Protein AF-A0A1R1PSA2-F1 (afdb_monomer_lite)

Foldseek 3Di:
DPDPPPQWWKKFWKAQQPQRATFIDRALDCPPPVRVVVRQVLPVDPVLRPPLNPPDDDSSVPCLRIFGQKMKTLDPDPVVNVVLNVLLSHHCVVVVVQPPQNLVCVVVVCCVVVPDDDDDPDDPPPLPPDDDDDDDDDDDDDDDDDDDDDDPPPVVVVVPPPPPDPQPLVNDDPVVNSSVVSNCNLLSSLQSSQSSQVVCCVVCVVPPVDAQLSMEMEGCDPCSNVSHDPSTDHDPSYHYHHFDDDSRSDTPPPVCPSND

Structure (mmCIF, N/CA/C/O backbone):
data_AF-A0A1R1PSA2-F1
#
_entry.id   AF-A0A1R1PSA2-F1
#
loop_
_atom_site.group_PDB
_atom_site.id
_atom_site.type_symbol
_atom_site.label_atom_id
_atom_site.label_alt_id
_atom_site.label_comp_id
_atom_site.label_asym_id
_atom_site.label_entity_id
_atom_site.label_seq_id
_atom_site.pdbx_PDB_ins_code
_atom_site.Cartn_x
_atom_site.Cartn_y
_atom_site.Cartn_z
_atom_site.occupancy
_atom_site.B_iso_or_equiv
_atom_site.auth_seq_id
_atom_site.auth_comp_id
_atom_site.auth_asym_id
_atom_site.auth_atom_id
_atom_site.pdbx_PDB_model_num
ATOM 1 N N . MET A 1 1 ? 27.281 -21.976 -11.987 1.00 52.66 1 MET A N 1
ATOM 2 C CA . MET A 1 1 ? 26.933 -20.557 -11.766 1.00 52.66 1 MET A CA 1
ATOM 3 C C . MET A 1 1 ? 25.426 -20.476 -11.629 1.00 52.66 1 MET A C 1
ATOM 5 O O . MET A 1 1 ? 24.729 -20.526 -12.637 1.00 52.66 1 MET A O 1
ATOM 9 N N . ASP A 1 2 ? 24.922 -20.440 -10.399 1.00 54.84 2 ASP A N 1
ATOM 10 C CA . ASP A 1 2 ? 23.492 -20.257 -10.166 1.00 54.84 2 ASP A CA 1
ATOM 11 C C . ASP A 1 2 ? 23.102 -18.854 -10.621 1.00 54.84 2 ASP A C 1
ATOM 13 O O . ASP A 1 2 ? 23.653 -17.858 -10.150 1.00 54.84 2 ASP A O 1
ATOM 17 N N . LYS A 1 3 ? 22.180 -18.769 -11.585 1.00 60.84 3 LYS A N 1
ATOM 18 C CA . LYS A 1 3 ? 21.591 -17.495 -11.996 1.00 60.84 3 LYS A CA 1
ATOM 19 C C . LYS A 1 3 ? 20.908 -16.907 -10.765 1.00 60.84 3 LYS A C 1
ATOM 21 O O . LYS A 1 3 ? 19.877 -17.424 -10.333 1.00 60.84 3 LYS A O 1
ATOM 26 N N . VAL A 1 4 ? 21.496 -15.857 -10.193 1.00 66.62 4 VAL A N 1
ATOM 27 C CA . VAL A 1 4 ? 20.865 -15.056 -9.144 1.00 66.62 4 VAL A CA 1
ATOM 28 C C . VAL A 1 4 ? 19.522 -14.608 -9.711 1.00 66.62 4 VAL A C 1
ATOM 30 O O . VAL A 1 4 ? 19.476 -13.838 -10.664 1.00 66.62 4 VAL A O 1
ATOM 33 N N . LYS A 1 5 ? 18.423 -15.181 -9.209 1.00 71.00 5 LYS A N 1
ATOM 34 C CA . LYS A 1 5 ? 17.082 -14.810 -9.663 1.00 71.00 5 LYS A CA 1
ATOM 35 C C . LYS A 1 5 ? 16.882 -13.337 -9.331 1.00 71.00 5 LYS A C 1
ATOM 37 O O . LYS A 1 5 ? 16.965 -12.971 -8.159 1.00 71.00 5 LYS A O 1
ATOM 42 N N . ASP A 1 6 ? 16.601 -12.523 -10.345 1.00 77.00 6 ASP A N 1
ATOM 43 C CA . ASP A 1 6 ? 16.271 -11.111 -10.168 1.00 77.00 6 ASP A CA 1
ATOM 44 C C . ASP A 1 6 ? 15.064 -10.989 -9.237 1.00 77.00 6 ASP A C 1
ATOM 46 O O . ASP A 1 6 ? 13.916 -11.274 -9.599 1.00 77.00 6 ASP A O 1
ATOM 50 N N . LYS A 1 7 ? 15.338 -10.622 -7.984 1.00 82.12 7 LYS A N 1
ATOM 51 C CA . LYS A 1 7 ? 14.314 -10.462 -6.959 1.00 82.12 7 LYS A CA 1
ATOM 52 C C . LYS A 1 7 ? 13.442 -9.277 -7.348 1.00 82.12 7 LYS A C 1
ATOM 54 O O . LYS A 1 7 ? 13.922 -8.143 -7.395 1.00 82.12 7 LYS A O 1
ATOM 59 N N . LYS A 1 8 ? 12.152 -9.521 -7.600 1.00 84.81 8 LYS A N 1
ATOM 60 C CA . LYS A 1 8 ? 11.227 -8.431 -7.913 1.00 84.81 8 LYS A CA 1
ATOM 61 C C . LYS A 1 8 ? 11.059 -7.541 -6.684 1.00 84.81 8 LYS A C 1
ATOM 63 O O . LYS A 1 8 ? 10.814 -8.003 -5.572 1.00 84.81 8 LYS A O 1
ATOM 68 N N . LEU A 1 9 ? 11.192 -6.247 -6.920 1.00 91.25 9 LEU A N 1
ATOM 69 C CA . LEU A 1 9 ? 11.027 -5.196 -5.935 1.00 91.25 9 LEU A CA 1
ATOM 70 C C . LEU A 1 9 ? 9.554 -4.775 -5.848 1.00 91.25 9 LEU A C 1
ATOM 72 O O . LEU A 1 9 ? 8.896 -4.610 -6.879 1.00 91.25 9 LEU A O 1
ATOM 76 N N . GLY A 1 10 ? 9.040 -4.570 -4.633 1.00 95.00 10 GLY A N 1
ATOM 77 C CA . GLY A 1 10 ? 7.659 -4.136 -4.441 1.00 95.00 10 GLY A CA 1
ATOM 78 C C . GLY A 1 10 ? 7.360 -3.494 -3.096 1.00 95.00 10 GLY A C 1
ATOM 79 O O . GLY A 1 10 ? 8.147 -3.557 -2.150 1.00 95.00 10 GLY A O 1
ATOM 80 N N . LEU A 1 11 ? 6.186 -2.876 -3.047 1.00 96.62 11 LEU A N 1
ATOM 81 C CA . LEU A 1 11 ? 5.596 -2.256 -1.869 1.00 96.62 11 LEU A CA 1
ATOM 82 C C . LEU A 1 11 ? 4.218 -2.877 -1.641 1.00 96.62 11 LEU A C 1
ATOM 84 O O . LEU A 1 11 ? 3.434 -2.991 -2.576 1.00 96.62 11 LEU A O 1
ATOM 88 N N . ILE A 1 12 ? 3.916 -3.274 -0.412 1.00 96.75 12 ILE A N 1
ATOM 89 C CA . ILE A 1 12 ? 2.680 -3.967 -0.052 1.00 96.75 12 ILE A CA 1
ATOM 90 C C . ILE A 1 12 ? 1.976 -3.172 1.043 1.00 96.75 12 ILE A C 1
ATOM 92 O O . ILE A 1 12 ? 2.583 -2.847 2.064 1.00 96.75 12 ILE A O 1
ATOM 96 N N . LEU A 1 13 ? 0.697 -2.874 0.844 1.00 96.56 13 LEU A N 1
ATOM 97 C CA . LEU A 1 13 ? -0.197 -2.346 1.869 1.00 96.56 13 LEU A CA 1
ATOM 98 C C . LEU A 1 13 ? -1.006 -3.519 2.411 1.00 96.56 13 LEU A C 1
ATOM 100 O O . LEU A 1 13 ? -1.866 -4.054 1.717 1.00 96.56 13 LEU A O 1
ATOM 104 N N . PHE A 1 14 ? -0.735 -3.917 3.646 1.00 95.38 14 PHE A N 1
ATOM 105 C CA . PHE A 1 14 ? -1.510 -4.916 4.364 1.00 95.38 14 PHE A CA 1
ATOM 106 C C . PHE A 1 14 ? -2.623 -4.243 5.151 1.00 95.38 14 PHE A C 1
ATOM 108 O O . PHE A 1 14 ? -2.353 -3.357 5.959 1.00 95.38 14 PHE A O 1
ATOM 115 N N . ARG A 1 15 ? -3.857 -4.689 4.948 1.00 94.06 15 ARG A N 1
ATOM 116 C CA . ARG A 1 15 ? -5.025 -4.279 5.718 1.00 94.06 15 ARG A CA 1
ATOM 117 C C . ARG A 1 15 ? -5.384 -5.365 6.716 1.00 94.06 15 ARG A C 1
ATOM 119 O O . ARG A 1 15 ? -5.467 -6.541 6.368 1.00 94.06 15 ARG A O 1
ATOM 126 N N . ASN A 1 16 ? -5.632 -4.961 7.951 1.00 92.38 16 ASN A N 1
ATOM 127 C CA . ASN A 1 16 ? -6.273 -5.823 8.921 1.00 92.38 16 ASN A CA 1
ATOM 128 C C . ASN A 1 16 ? -7.776 -5.875 8.622 1.00 92.38 16 ASN A C 1
ATOM 130 O O . ASN A 1 16 ? -8.458 -4.856 8.711 1.00 92.38 16 ASN A O 1
ATOM 134 N N . ILE A 1 17 ? -8.315 -7.040 8.278 1.00 91.12 17 ILE A N 1
ATOM 135 C CA . ILE A 1 17 ? -9.728 -7.171 7.883 1.00 91.12 17 ILE A CA 1
ATOM 136 C C . ILE A 1 17 ? -10.708 -6.915 9.034 1.00 91.12 17 ILE A C 1
ATOM 138 O O . ILE A 1 17 ? -11.877 -6.638 8.788 1.00 91.12 17 ILE A O 1
ATOM 142 N N . ARG A 1 18 ? -10.254 -7.014 10.291 1.00 88.31 18 ARG A N 1
ATOM 143 C CA . ARG A 1 18 ? -11.106 -6.817 11.470 1.00 88.31 18 ARG A CA 1
ATOM 144 C C . ARG A 1 18 ? -11.244 -5.347 11.836 1.00 88.31 18 ARG A C 1
ATOM 146 O O . ARG A 1 18 ? -12.323 -4.924 12.233 1.00 88.31 18 ARG A O 1
ATOM 153 N N . ASP A 1 19 ? -10.149 -4.595 11.787 1.00 86.56 19 ASP A N 1
ATOM 154 C CA . ASP A 1 19 ? -10.120 -3.214 12.276 1.00 86.56 19 ASP A CA 1
ATOM 155 C C . ASP A 1 19 ? -9.663 -2.182 11.243 1.00 86.56 19 ASP A C 1
ATOM 157 O O . ASP A 1 19 ? -9.479 -1.023 11.599 1.00 86.56 19 ASP A O 1
ATOM 161 N N . ASN A 1 20 ? -9.514 -2.581 9.977 1.00 88.50 20 ASN A N 1
ATOM 162 C CA . ASN A 1 20 ? -9.144 -1.741 8.834 1.00 88.50 20 ASN A CA 1
ATOM 163 C C . ASN A 1 20 ? -7.836 -0.953 8.993 1.00 88.50 20 ASN A C 1
ATOM 165 O O . ASN A 1 20 ? -7.536 -0.084 8.173 1.00 88.50 20 ASN A O 1
ATOM 169 N N . THR A 1 21 ? -7.019 -1.272 10.000 1.00 90.06 21 THR A N 1
ATOM 170 C CA . THR A 1 21 ? -5.681 -0.696 10.115 1.00 90.06 21 THR A CA 1
ATOM 171 C C . THR A 1 21 ? -4.826 -1.127 8.930 1.00 90.06 21 THR A C 1
ATOM 173 O O . THR A 1 21 ? -4.969 -2.235 8.409 1.00 90.06 21 THR A O 1
ATOM 176 N N . VAL A 1 22 ? -3.938 -0.238 8.484 1.00 92.69 22 VAL A N 1
ATOM 177 C CA . VAL A 1 22 ? -3.082 -0.490 7.323 1.00 92.69 22 VAL A CA 1
ATOM 178 C C . VAL A 1 22 ? -1.617 -0.374 7.704 1.00 92.69 22 VAL A C 1
ATOM 180 O O . VAL A 1 22 ? -1.197 0.601 8.327 1.00 92.69 22 VAL A O 1
ATOM 183 N N . LEU A 1 23 ? -0.840 -1.372 7.295 1.00 93.56 23 LEU A N 1
ATOM 184 C CA . LEU A 1 23 ? 0.609 -1.419 7.412 1.00 93.56 23 LEU A CA 1
ATOM 185 C C . LEU A 1 23 ? 1.223 -1.424 6.020 1.00 93.56 23 LEU A C 1
ATOM 187 O O . LEU A 1 23 ? 0.768 -2.134 5.131 1.00 93.56 23 LEU A O 1
ATOM 191 N N . VAL A 1 24 ? 2.295 -0.669 5.839 1.00 95.38 24 VAL A N 1
ATOM 192 C CA . VAL A 1 24 ? 3.075 -0.669 4.602 1.00 95.38 24 VAL A CA 1
ATOM 193 C C . VAL A 1 24 ? 4.316 -1.520 4.818 1.00 95.38 24 VAL A C 1
ATOM 195 O O . VAL A 1 24 ? 4.996 -1.341 5.821 1.00 95.38 24 VAL A O 1
ATOM 198 N N . SER A 1 25 ? 4.643 -2.422 3.902 1.00 94.94 25 SER A N 1
ATOM 199 C CA . SER A 1 25 ? 5.800 -3.318 3.983 1.00 94.94 25 SER A CA 1
ATOM 200 C C . SER A 1 25 ? 6.475 -3.456 2.620 1.00 94.94 25 SER A C 1
ATOM 202 O O . SER A 1 25 ? 5.825 -3.359 1.586 1.00 94.94 25 SER A O 1
ATOM 204 N N . THR A 1 26 ? 7.779 -3.716 2.601 1.00 94.19 26 THR A N 1
ATOM 205 C CA . THR A 1 26 ? 8.510 -4.160 1.396 1.00 94.19 26 THR A CA 1
ATOM 206 C C . THR A 1 26 ? 8.693 -5.679 1.356 1.00 94.19 26 THR A C 1
ATOM 208 O O . THR A 1 26 ? 9.193 -6.229 0.380 1.00 94.19 26 THR A O 1
ATOM 211 N N . SER A 1 27 ? 8.299 -6.367 2.431 1.00 91.25 27 SER A N 1
ATOM 212 C CA . SER A 1 27 ? 8.343 -7.820 2.565 1.00 91.25 27 SER A CA 1
ATOM 213 C C . SER A 1 27 ? 6.932 -8.390 2.577 1.00 91.25 27 SER A C 1
ATOM 215 O O . SER A 1 27 ? 6.051 -7.865 3.263 1.00 91.25 27 SER A O 1
ATOM 217 N N . LYS A 1 28 ? 6.749 -9.519 1.886 1.00 88.94 28 LYS A N 1
ATOM 218 C CA . LYS A 1 28 ? 5.530 -10.335 1.963 1.00 88.94 28 LYS A CA 1
ATOM 219 C C . LYS A 1 28 ? 5.313 -10.921 3.360 1.00 88.94 28 LYS A C 1
ATOM 221 O O . LYS A 1 28 ? 4.189 -11.217 3.748 1.00 88.94 28 LYS A O 1
ATOM 226 N N . ASN A 1 29 ? 6.408 -11.172 4.080 1.00 86.81 29 ASN A N 1
ATOM 227 C CA . ASN A 1 29 ? 6.383 -11.986 5.278 1.00 86.81 29 ASN A CA 1
ATOM 228 C C . ASN A 1 29 ? 6.238 -11.098 6.513 1.00 86.81 29 ASN A C 1
ATOM 230 O O . ASN A 1 29 ? 7.221 -10.564 7.025 1.00 86.81 29 ASN A O 1
ATOM 234 N N . LEU A 1 30 ? 5.001 -10.983 6.995 1.00 85.88 30 LEU A N 1
ATOM 235 C CA . LEU A 1 30 ? 4.680 -10.319 8.257 1.00 85.88 30 LEU A CA 1
ATOM 236 C C . LEU A 1 30 ? 5.053 -11.153 9.498 1.00 85.88 30 LEU A C 1
ATOM 238 O O . LEU A 1 30 ? 4.880 -10.672 10.608 1.00 85.88 30 LEU A O 1
ATOM 242 N N . GLN A 1 31 ? 5.541 -12.391 9.350 1.00 80.88 31 GLN A N 1
ATOM 243 C CA . GLN A 1 31 ? 5.952 -13.228 10.489 1.00 80.88 31 GLN A CA 1
ATOM 244 C C . GLN A 1 31 ? 7.314 -12.843 11.053 1.00 80.88 31 GLN A C 1
ATOM 246 O O . GLN A 1 31 ? 7.619 -13.171 12.200 1.00 80.88 31 GLN A O 1
ATOM 251 N N . ASP A 1 32 ? 8.151 -12.177 10.257 1.00 82.69 32 ASP A N 1
ATOM 252 C CA . ASP A 1 32 ? 9.466 -11.759 10.714 1.00 82.69 32 ASP A CA 1
ATOM 253 C C . ASP A 1 32 ? 9.303 -10.737 11.848 1.00 82.69 32 ASP A C 1
ATOM 255 O O . ASP A 1 32 ? 8.826 -9.613 11.655 1.00 82.69 32 ASP A O 1
ATOM 259 N N . ARG A 1 33 ? 9.707 -11.136 13.058 1.00 75.94 33 ARG A N 1
ATOM 260 C CA . ARG A 1 33 ? 9.592 -10.319 14.271 1.00 75.94 33 ARG A CA 1
ATOM 261 C C . ARG A 1 33 ? 10.325 -8.984 14.128 1.00 75.94 33 ARG A C 1
ATOM 263 O O . ARG A 1 33 ? 9.842 -7.968 14.627 1.00 75.94 33 ARG A O 1
ATOM 270 N N . SER A 1 34 ? 11.460 -8.967 13.428 1.00 79.88 34 SER A N 1
ATOM 271 C CA . SER A 1 34 ? 12.262 -7.757 13.223 1.00 79.88 34 SER A CA 1
ATOM 272 C C . SER A 1 34 ? 11.556 -6.751 12.307 1.00 79.88 34 SER A C 1
ATOM 274 O O . SER A 1 34 ? 11.582 -5.543 12.568 1.00 79.88 34 SER A O 1
ATOM 276 N N . VAL A 1 35 ? 10.872 -7.247 11.271 1.00 82.62 35 VAL A N 1
ATOM 277 C CA . VAL A 1 35 ? 10.036 -6.450 10.365 1.00 82.62 35 VAL A CA 1
ATOM 278 C C . VAL A 1 35 ? 8.821 -5.944 11.125 1.00 82.62 35 VAL A C 1
ATOM 280 O O . VAL A 1 35 ? 8.534 -4.749 11.132 1.00 82.62 35 VAL A O 1
ATOM 283 N N . THR A 1 36 ? 8.158 -6.833 11.849 1.00 80.31 36 THR A N 1
ATOM 284 C CA . THR A 1 36 ? 6.892 -6.543 12.511 1.00 80.31 36 THR A CA 1
ATOM 285 C C . THR A 1 36 ? 6.990 -5.433 13.547 1.00 80.31 36 THR A C 1
ATOM 287 O O . THR A 1 36 ? 6.184 -4.502 13.536 1.00 80.31 36 THR A O 1
ATOM 290 N N . SER A 1 37 ? 8.017 -5.464 14.398 1.00 78.62 37 SER A N 1
ATOM 291 C CA . SER A 1 37 ? 8.250 -4.399 15.379 1.00 78.62 37 SER A CA 1
ATOM 292 C C . SER A 1 37 ? 8.437 -3.028 14.719 1.00 78.62 37 SER A C 1
ATOM 294 O O . SER A 1 37 ? 8.071 -2.009 15.303 1.00 78.62 37 SER A O 1
ATOM 296 N N . LYS A 1 38 ? 8.980 -2.978 13.493 1.00 85.75 38 LYS A N 1
ATOM 297 C CA . LYS A 1 38 ? 9.096 -1.739 12.706 1.00 85.75 38 LYS A CA 1
ATOM 298 C C . LYS A 1 38 ? 7.759 -1.344 12.082 1.00 85.75 38 LYS A C 1
ATOM 300 O O . LYS A 1 38 ? 7.427 -0.161 12.096 1.00 85.75 38 LYS A O 1
ATOM 305 N N . LEU A 1 39 ? 6.984 -2.307 11.581 1.00 86.81 39 LEU A N 1
ATOM 306 C CA . LEU A 1 39 ? 5.655 -2.060 11.015 1.00 86.81 39 LEU A CA 1
ATOM 307 C C . LEU A 1 39 ? 4.713 -1.435 12.046 1.00 86.81 39 LEU A C 1
ATOM 309 O O . LEU A 1 39 ? 4.047 -0.449 11.755 1.00 86.81 39 LEU A O 1
ATOM 313 N N . LEU A 1 40 ? 4.740 -1.917 13.286 1.00 83.56 40 LEU A N 1
ATOM 314 C CA . LEU A 1 40 ? 3.902 -1.393 14.367 1.00 83.56 40 LEU A CA 1
ATOM 315 C C . LEU A 1 40 ? 4.145 0.066 14.725 1.00 83.56 40 LEU A C 1
ATOM 317 O O . LEU A 1 40 ? 3.241 0.744 15.212 1.00 83.56 40 LEU A O 1
ATOM 321 N N . ARG A 1 41 ? 5.348 0.573 14.456 1.00 86.94 41 ARG A N 1
ATOM 322 C CA . ARG A 1 41 ? 5.671 1.987 14.669 1.00 86.94 41 ARG A CA 1
ATOM 323 C C . ARG A 1 41 ? 4.947 2.906 13.680 1.00 86.94 41 ARG A C 1
ATOM 325 O O . ARG A 1 41 ? 4.882 4.102 13.939 1.00 86.94 41 ARG A O 1
ATOM 332 N N . GLN A 1 42 ? 4.367 2.366 12.601 1.00 88.94 42 GLN A N 1
ATOM 333 C CA . GLN A 1 42 ? 3.528 3.121 11.659 1.00 88.94 42 GLN A CA 1
ATOM 334 C C . GLN A 1 42 ? 2.179 3.532 12.253 1.00 88.94 42 GLN A C 1
ATOM 336 O O . GLN A 1 42 ? 1.531 4.419 11.705 1.00 88.94 42 GLN A O 1
ATOM 341 N N . ILE A 1 43 ? 1.765 2.921 13.368 1.00 87.19 43 ILE A N 1
ATOM 342 C CA . ILE A 1 43 ? 0.571 3.294 14.130 1.00 87.19 43 ILE A CA 1
ATOM 343 C C . ILE A 1 43 ? 1.061 3.896 15.461 1.00 87.19 43 ILE A C 1
ATOM 345 O O . ILE A 1 43 ? 1.338 3.159 16.417 1.00 87.19 43 ILE A O 1
ATOM 349 N N . PRO A 1 44 ? 1.254 5.232 15.533 1.00 84.50 44 PRO A N 1
ATOM 350 C CA . PRO A 1 44 ? 1.879 5.875 16.686 1.00 84.50 44 PRO A CA 1
ATOM 351 C C . PRO A 1 44 ? 1.055 5.691 17.957 1.00 84.50 44 PRO A C 1
ATOM 353 O O . PRO A 1 44 ? 1.614 5.367 19.004 1.00 84.50 44 PRO A O 1
ATOM 356 N N . ASP A 1 45 ? -0.268 5.834 17.845 1.00 84.06 45 ASP A N 1
ATOM 357 C CA . ASP A 1 45 ? -1.182 5.620 18.960 1.00 84.06 45 ASP A CA 1
ATOM 358 C C . ASP A 1 45 ? -1.298 4.125 19.274 1.00 84.06 45 ASP A C 1
ATOM 360 O O . ASP A 1 45 ? -1.839 3.338 18.493 1.00 84.06 45 ASP A O 1
ATOM 364 N N . LYS A 1 46 ? -0.806 3.739 20.455 1.00 84.19 46 LYS A N 1
ATOM 365 C CA . LYS A 1 46 ? -0.863 2.361 20.951 1.00 84.19 46 LYS A CA 1
ATOM 366 C C . LYS A 1 46 ? -2.298 1.833 21.059 1.00 84.19 46 LYS A C 1
ATOM 368 O O . LYS A 1 46 ? -2.486 0.635 20.897 1.00 84.19 46 LYS A O 1
ATOM 373 N N . LYS A 1 47 ? -3.299 2.696 21.277 1.00 82.56 47 LYS A N 1
ATOM 374 C CA . LYS A 1 47 ? -4.720 2.306 21.379 1.00 82.56 47 LYS A CA 1
ATOM 375 C C . LYS A 1 47 ? -5.334 1.941 20.028 1.00 82.56 47 LYS A C 1
ATOM 377 O O . LYS A 1 47 ? -6.316 1.206 19.980 1.00 82.56 47 LYS A O 1
ATOM 382 N N . LEU A 1 48 ? -4.764 2.469 18.944 1.00 81.69 48 LEU A N 1
ATOM 383 C CA . LEU A 1 48 ? -5.180 2.171 17.572 1.00 81.69 48 LEU A CA 1
ATOM 384 C C . LEU A 1 48 ? -4.449 0.961 16.998 1.00 81.69 48 LEU A C 1
ATOM 386 O O . LEU A 1 48 ? -4.859 0.445 15.961 1.00 81.69 48 LEU A O 1
ATOM 390 N N . ARG A 1 49 ? -3.371 0.504 17.648 1.00 84.94 49 ARG A N 1
ATOM 391 C CA . ARG A 1 49 ? -2.707 -0.735 17.251 1.00 84.94 49 ARG A CA 1
ATOM 392 C C . ARG A 1 49 ? -3.696 -1.879 17.446 1.00 84.94 49 ARG A C 1
ATOM 394 O O . ARG A 1 49 ? -4.344 -1.935 18.493 1.00 84.94 49 ARG A O 1
ATOM 401 N N . PRO A 1 50 ? -3.811 -2.795 16.477 1.00 77.50 50 PRO A N 1
ATOM 402 C CA . PRO A 1 50 ? -4.648 -3.966 16.652 1.00 77.50 50 PRO A CA 1
ATOM 403 C C . PRO A 1 50 ? -4.280 -4.659 17.960 1.00 77.50 50 PRO A C 1
ATOM 405 O O . PRO A 1 50 ? -3.101 -4.869 18.247 1.00 77.50 50 PRO A O 1
ATOM 408 N N . LEU A 1 51 ? -5.289 -5.035 18.752 1.00 67.50 51 LEU A N 1
ATOM 409 C CA . LEU A 1 51 ? -5.104 -5.764 20.019 1.00 67.50 51 LEU A CA 1
ATOM 410 C C . LEU A 1 51 ? -4.237 -7.010 19.832 1.00 67.50 51 LEU A C 1
ATOM 412 O O . LEU A 1 51 ? -3.585 -7.485 20.757 1.00 67.50 51 LEU A O 1
ATOM 416 N N . SER A 1 52 ? -4.196 -7.506 18.597 1.00 61.25 52 SER A N 1
ATOM 417 C CA . SER A 1 52 ? -3.379 -8.622 18.199 1.00 61.25 52 SER A CA 1
ATOM 418 C C . SER A 1 52 ? -1.864 -8.346 18.168 1.00 61.25 52 SER A C 1
ATOM 420 O O . SER A 1 52 ? -1.087 -9.215 17.793 1.00 61.25 52 SER A O 1
ATOM 422 N N . LEU A 1 53 ? -1.416 -7.143 18.518 1.00 57.97 53 LEU A N 1
ATOM 423 C CA . LEU A 1 53 ? -0.033 -6.698 18.347 1.00 57.97 53 LEU A CA 1
ATOM 424 C C . LEU A 1 53 ? 0.615 -6.172 19.633 1.00 57.97 53 LEU A C 1
ATOM 426 O O . LEU A 1 53 ? 1.685 -5.565 19.574 1.00 57.97 53 LEU A O 1
ATOM 430 N N . HIS A 1 54 ? -0.012 -6.390 20.791 1.00 59.66 54 HIS A N 1
ATOM 431 C CA . HIS A 1 54 ? 0.611 -6.061 22.070 1.00 59.66 54 HIS A CA 1
ATOM 432 C C . HIS A 1 54 ? 1.858 -6.930 22.303 1.00 59.66 54 HIS A C 1
ATOM 434 O O . HIS A 1 54 ? 1.867 -8.111 21.952 1.00 59.66 54 HIS A O 1
ATOM 440 N N . GLU A 1 55 ? 2.905 -6.319 22.872 1.00 56.84 55 GLU A N 1
ATOM 441 C CA . GLU A 1 55 ? 4.288 -6.832 22.953 1.00 56.84 55 GLU A CA 1
ATOM 442 C C . GLU A 1 55 ? 4.427 -8.239 23.578 1.00 56.84 55 GLU A C 1
ATOM 444 O O . GLU A 1 55 ? 5.438 -8.900 23.340 1.00 56.84 55 GLU A O 1
ATOM 449 N N . ASP A 1 56 ? 3.391 -8.737 24.263 1.00 57.50 56 ASP A N 1
ATOM 450 C CA . ASP A 1 56 ? 3.435 -9.971 25.050 1.00 57.50 56 ASP A CA 1
ATOM 451 C C . ASP A 1 56 ? 2.834 -11.240 24.434 1.00 57.50 56 ASP A C 1
ATOM 453 O O . ASP A 1 56 ? 3.052 -12.322 24.983 1.00 57.50 56 ASP A O 1
ATOM 457 N N . SER A 1 57 ? 2.062 -11.229 23.342 1.00 48.75 57 SER A N 1
ATOM 458 C CA . SER A 1 57 ? 1.375 -12.488 23.004 1.00 48.75 57 SER A CA 1
ATOM 459 C C . SER A 1 57 ? 0.866 -12.623 21.593 1.00 48.75 57 SER A C 1
ATOM 461 O O . SER A 1 57 ? 0.092 -11.793 21.146 1.00 48.75 57 SER A O 1
ATOM 463 N N . ARG A 1 58 ? 1.248 -13.759 20.980 1.00 54.06 58 ARG A N 1
ATOM 464 C CA . ARG A 1 58 ? 0.498 -14.687 20.098 1.00 54.06 58 ARG A CA 1
ATOM 465 C C . ARG A 1 58 ? -0.402 -14.144 18.995 1.00 54.06 58 ARG A C 1
ATOM 467 O O . ARG A 1 58 ? -0.902 -14.936 18.215 1.00 54.06 58 ARG A O 1
ATOM 474 N N . ALA A 1 59 ? -0.632 -12.862 18.868 1.00 46.22 59 ALA A N 1
ATOM 475 C CA . ALA A 1 59 ? -1.755 -12.364 18.116 1.00 46.22 59 ALA A CA 1
ATOM 476 C C . ALA A 1 59 ? -1.308 -11.787 16.759 1.00 46.22 59 ALA A C 1
ATOM 478 O O . ALA A 1 59 ? -2.093 -11.763 15.819 1.00 46.22 59 ALA A O 1
ATOM 479 N N . LEU A 1 60 ? 0.006 -11.612 16.563 1.00 53.81 60 LEU A N 1
ATOM 480 C CA . LEU A 1 60 ? 0.637 -11.735 15.245 1.00 53.81 60 LEU A CA 1
ATOM 481 C C . LEU A 1 60 ? 0.564 -13.137 14.658 1.00 53.81 60 LEU A C 1
ATOM 483 O O . LEU A 1 60 ? 0.804 -13.282 13.468 1.00 53.81 60 LEU A O 1
ATOM 487 N N . ARG A 1 61 ? 0.204 -14.170 15.439 1.00 57.59 61 ARG A N 1
ATOM 488 C CA . ARG A 1 61 ? -0.127 -15.476 14.845 1.00 57.59 61 ARG A CA 1
ATOM 489 C C . ARG A 1 61 ? -1.412 -15.399 14.029 1.00 57.59 61 ARG A C 1
ATOM 491 O O . ARG A 1 61 ? -1.609 -16.253 13.173 1.00 57.59 61 ARG A O 1
ATOM 498 N N . ARG A 1 62 ? -2.247 -14.370 14.233 1.00 79.00 62 ARG A N 1
ATOM 499 C CA . ARG A 1 62 ? -3.414 -14.122 13.389 1.00 79.00 62 ARG A CA 1
ATOM 500 C C . ARG A 1 62 ? -3.062 -13.372 12.107 1.00 79.00 62 ARG A C 1
ATOM 502 O O . ARG A 1 62 ? -3.615 -12.321 11.794 1.00 79.00 62 ARG A O 1
ATOM 509 N N . LEU A 1 63 ? -2.100 -13.914 11.367 1.00 80.88 63 LEU A N 1
ATOM 510 C CA . LEU A 1 63 ? -1.756 -13.457 10.015 1.00 80.88 63 LEU A CA 1
ATOM 511 C C . LEU A 1 63 ? -2.923 -13.629 9.048 1.00 80.88 63 LEU A C 1
ATOM 513 O O . LEU A 1 63 ? -2.973 -12.963 8.025 1.00 80.88 63 LEU A O 1
ATOM 517 N N . ASP A 1 64 ? -3.854 -14.518 9.385 1.00 86.69 64 ASP A N 1
ATOM 518 C CA . ASP A 1 64 ? -5.124 -14.694 8.695 1.00 86.69 64 ASP A CA 1
ATOM 519 C C . ASP A 1 64 ? -5.990 -13.427 8.719 1.00 86.69 64 ASP A C 1
ATOM 521 O O . ASP A 1 64 ? -6.866 -13.281 7.879 1.00 86.69 64 ASP A O 1
ATOM 525 N N . LEU A 1 65 ? -5.739 -12.491 9.642 1.00 90.00 65 LEU A N 1
ATOM 526 C CA . LEU A 1 65 ? -6.415 -11.194 9.658 1.00 90.00 65 LEU A CA 1
ATOM 527 C C . LEU A 1 65 ? -5.750 -10.142 8.767 1.00 90.00 65 LEU A C 1
ATOM 529 O O . LEU A 1 65 ? -6.321 -9.068 8.597 1.00 90.00 65 LEU A O 1
ATOM 533 N N . TRP A 1 66 ? -4.552 -10.398 8.242 1.00 91.56 66 TRP A N 1
ATOM 534 C CA . TRP A 1 66 ? -3.793 -9.428 7.457 1.00 91.56 66 TRP A CA 1
ATOM 535 C C . TRP A 1 66 ? -3.812 -9.802 5.985 1.00 91.56 66 TRP A C 1
ATOM 537 O O . TRP A 1 66 ? -3.145 -10.743 5.559 1.00 91.56 66 TRP A O 1
ATOM 547 N N . HIS A 1 67 ? -4.563 -9.034 5.206 1.00 94.50 67 HIS A N 1
ATOM 548 C CA . HIS A 1 67 ? -4.689 -9.227 3.769 1.00 94.50 67 HIS A CA 1
ATOM 549 C C . HIS A 1 67 ? -3.880 -8.166 3.023 1.00 94.50 67 HIS A C 1
ATOM 551 O O . HIS A 1 67 ? -3.870 -7.005 3.438 1.00 94.50 67 HIS A O 1
ATOM 557 N N . PRO A 1 68 ? -3.196 -8.509 1.923 1.00 96.31 68 PRO A N 1
ATOM 558 C CA . PRO A 1 68 ? -2.648 -7.498 1.031 1.00 96.31 68 PRO A CA 1
ATOM 559 C C . PRO A 1 68 ? -3.810 -6.752 0.356 1.00 96.31 68 PRO A C 1
ATOM 561 O O . PRO A 1 68 ? -4.522 -7.317 -0.462 1.00 96.31 68 PRO A O 1
ATOM 564 N N . ALA A 1 69 ? -4.000 -5.482 0.703 1.00 96.75 69 ALA A N 1
ATOM 565 C CA . ALA A 1 69 ? -5.001 -4.615 0.086 1.00 96.75 69 ALA A CA 1
ATOM 566 C C . ALA A 1 69 ? -4.501 -4.025 -1.238 1.00 96.75 69 ALA A C 1
ATOM 568 O O . ALA A 1 69 ? -5.266 -3.888 -2.191 1.00 96.75 69 ALA A O 1
ATOM 569 N N . VAL A 1 70 ? -3.211 -3.669 -1.291 1.00 97.75 70 VAL A N 1
ATOM 570 C CA . VAL A 1 70 ? -2.554 -3.142 -2.494 1.00 97.75 70 VAL A CA 1
ATOM 571 C C . VAL A 1 70 ? -1.142 -3.703 -2.597 1.00 97.75 70 VAL A C 1
ATOM 573 O O . VAL A 1 70 ? -0.401 -3.691 -1.613 1.00 97.75 70 VAL A O 1
ATOM 576 N N . ILE A 1 71 ? -0.739 -4.146 -3.787 1.00 97.69 71 ILE A N 1
ATOM 577 C CA . ILE A 1 71 ? 0.655 -4.482 -4.101 1.00 97.69 71 ILE A CA 1
ATOM 578 C C . ILE A 1 71 ? 1.114 -3.611 -5.258 1.00 97.69 71 ILE A C 1
ATOM 580 O O . ILE A 1 71 ? 0.494 -3.589 -6.313 1.00 97.69 71 ILE A O 1
ATOM 584 N N . VAL A 1 72 ? 2.220 -2.909 -5.066 1.00 97.69 72 VAL A N 1
ATOM 585 C CA . VAL A 1 72 ? 2.874 -2.114 -6.096 1.00 97.69 72 VAL A CA 1
ATOM 586 C C . VAL A 1 72 ? 4.118 -2.853 -6.561 1.00 97.69 72 VAL A C 1
ATOM 588 O O . VAL A 1 72 ? 4.969 -3.218 -5.745 1.00 97.69 72 VAL A O 1
ATOM 591 N N . THR A 1 73 ? 4.248 -3.036 -7.869 1.00 96.81 73 THR A N 1
ATOM 592 C CA . THR A 1 73 ? 5.442 -3.601 -8.515 1.00 96.81 73 THR A CA 1
ATOM 593 C C . THR A 1 73 ? 5.953 -2.680 -9.616 1.00 96.81 73 THR A C 1
ATOM 595 O O . THR A 1 73 ? 5.347 -1.646 -9.877 1.00 96.81 73 THR A O 1
ATOM 598 N N . GLY A 1 74 ? 7.049 -3.067 -10.277 1.00 94.88 74 GLY A N 1
ATOM 599 C CA . GLY A 1 74 ? 7.618 -2.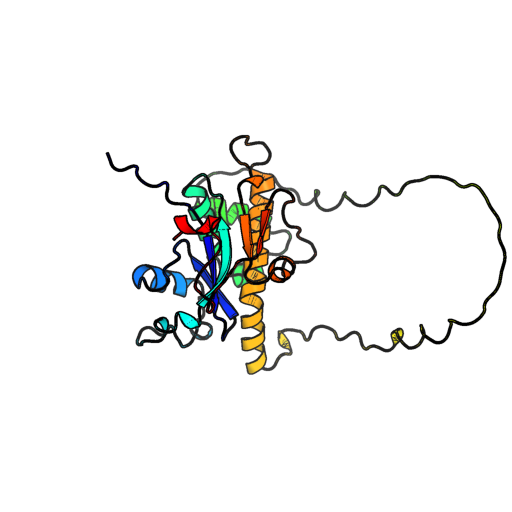307 -11.398 1.00 94.88 74 GLY A CA 1
ATOM 600 C C . GLY A 1 74 ? 8.813 -1.434 -11.038 1.00 94.88 74 GLY A C 1
ATOM 601 O O . GLY A 1 74 ? 9.363 -0.734 -11.880 1.00 94.88 74 GLY A O 1
ATOM 602 N N . PHE A 1 75 ? 9.253 -1.483 -9.782 1.00 94.12 75 PHE A N 1
ATOM 603 C CA . PHE A 1 75 ? 10.415 -0.731 -9.337 1.00 94.12 75 PHE A CA 1
ATOM 604 C C . PHE A 1 75 ? 11.684 -1.248 -10.027 1.00 94.12 75 PHE A C 1
ATOM 606 O O . PHE A 1 75 ? 12.154 -2.344 -9.727 1.00 94.12 75 PHE A O 1
ATOM 613 N N . LYS A 1 76 ? 12.258 -0.433 -10.920 1.00 91.44 76 LYS A N 1
ATOM 614 C CA . LYS A 1 76 ? 13.526 -0.736 -11.609 1.00 91.44 76 LYS A CA 1
ATOM 615 C C . LYS A 1 76 ? 14.749 -0.630 -10.688 1.00 91.44 76 LYS A C 1
ATOM 617 O O . LYS A 1 76 ? 15.754 -1.286 -10.926 1.00 91.44 76 LYS A O 1
ATOM 622 N N . ALA A 1 77 ? 14.663 0.184 -9.631 1.00 90.25 77 ALA A N 1
ATOM 623 C CA . ALA A 1 77 ? 15.759 0.443 -8.700 1.00 90.25 77 ALA A CA 1
ATOM 624 C C . ALA A 1 77 ? 15.327 0.232 -7.234 1.00 90.25 77 ALA A C 1
ATOM 626 O O . ALA A 1 77 ? 14.257 0.718 -6.846 1.00 90.25 77 ALA A O 1
ATOM 627 N N . PRO A 1 78 ? 16.166 -0.395 -6.379 1.00 91.00 78 PRO A N 1
ATOM 628 C CA . PRO A 1 78 ? 15.889 -0.556 -4.946 1.00 91.00 78 PRO A CA 1
ATOM 629 C C . PRO A 1 78 ? 15.565 0.764 -4.242 1.00 91.00 78 PRO A C 1
ATOM 631 O O . PRO A 1 78 ? 14.659 0.824 -3.409 1.00 91.00 78 PRO A O 1
ATOM 634 N N . GLN A 1 79 ? 16.248 1.843 -4.632 1.00 90.94 79 GLN A N 1
ATOM 635 C CA . GLN A 1 79 ? 16.055 3.164 -4.043 1.00 90.94 79 GLN A CA 1
ATOM 636 C C . GLN A 1 79 ? 14.622 3.687 -4.218 1.00 90.94 79 GLN A C 1
ATOM 638 O O . GLN A 1 79 ? 14.098 4.338 -3.317 1.00 90.94 79 GLN A O 1
ATOM 643 N N . HIS A 1 80 ? 13.952 3.376 -5.333 1.00 92.12 80 HIS A N 1
ATOM 644 C CA . HIS A 1 80 ? 12.572 3.816 -5.554 1.00 92.12 80 HIS A CA 1
ATOM 645 C C . HIS A 1 80 ? 11.612 3.161 -4.553 1.00 92.12 80 HIS A C 1
ATOM 647 O O . HIS A 1 80 ? 10.725 3.835 -4.031 1.00 92.12 80 HIS A O 1
ATOM 653 N N . VAL A 1 81 ? 11.820 1.879 -4.226 1.00 94.06 81 VAL A N 1
ATOM 654 C CA . VAL A 1 81 ? 11.028 1.185 -3.195 1.00 94.06 81 VAL A CA 1
ATOM 655 C C . VAL A 1 81 ? 11.296 1.786 -1.826 1.00 94.06 81 VAL A C 1
ATOM 657 O O . VAL A 1 81 ? 10.356 2.040 -1.083 1.00 94.06 81 VAL A O 1
ATOM 660 N N . VAL A 1 82 ? 12.567 2.018 -1.485 1.00 92.25 82 VAL A N 1
ATOM 661 C CA . VAL A 1 82 ? 12.959 2.587 -0.187 1.00 92.25 82 VAL A CA 1
ATOM 662 C C . VAL A 1 82 ? 12.352 3.979 -0.004 1.00 92.25 82 VAL A C 1
ATOM 664 O O . VAL A 1 82 ? 11.792 4.266 1.054 1.00 92.25 82 VAL A O 1
ATOM 667 N N . ASN A 1 83 ? 12.389 4.813 -1.045 1.00 91.12 83 ASN A N 1
ATOM 668 C CA . ASN A 1 83 ? 11.780 6.141 -1.035 1.00 91.12 83 ASN A CA 1
ATOM 669 C C . ASN A 1 83 ? 10.256 6.055 -0.886 1.00 91.12 83 ASN A C 1
ATOM 671 O O . ASN A 1 83 ? 9.696 6.707 -0.004 1.00 91.12 83 ASN A O 1
ATOM 675 N N . ALA A 1 84 ? 9.590 5.216 -1.691 1.00 94.06 84 ALA A N 1
ATOM 676 C CA . ALA A 1 84 ? 8.147 4.998 -1.588 1.00 94.06 84 ALA A CA 1
ATOM 677 C C . ALA A 1 84 ? 7.751 4.515 -0.194 1.00 94.06 84 ALA A C 1
ATOM 679 O O . ALA A 1 84 ? 6.865 5.086 0.429 1.00 94.06 84 ALA A O 1
ATOM 680 N N . TYR A 1 85 ? 8.451 3.510 0.326 1.00 94.75 85 TYR A N 1
ATOM 681 C CA . TYR A 1 85 ? 8.248 2.980 1.666 1.00 94.75 85 TYR A CA 1
ATOM 682 C C . TYR A 1 85 ? 8.408 4.063 2.733 1.00 94.75 85 TYR A C 1
ATOM 684 O O . TYR A 1 85 ? 7.523 4.230 3.568 1.00 94.75 85 TYR A O 1
ATOM 692 N N . GLY A 1 86 ? 9.486 4.848 2.679 1.00 91.12 86 GLY A N 1
ATOM 693 C CA . GLY A 1 86 ? 9.745 5.922 3.637 1.00 91.12 86 GLY A CA 1
ATOM 694 C C . GLY A 1 86 ? 8.651 6.993 3.659 1.00 91.12 86 GLY A C 1
ATOM 695 O O . GLY A 1 86 ? 8.277 7.453 4.740 1.00 91.12 86 GLY A O 1
ATOM 696 N N . ILE A 1 87 ? 8.112 7.355 2.492 1.00 90.19 87 ILE A N 1
ATOM 697 C CA . ILE A 1 87 ? 6.979 8.285 2.363 1.00 90.19 87 ILE A CA 1
ATOM 698 C C . ILE A 1 87 ? 5.719 7.635 2.932 1.00 90.19 87 ILE A C 1
ATOM 700 O O . ILE A 1 87 ? 5.072 8.187 3.821 1.00 90.19 87 ILE A O 1
ATOM 704 N N . MET A 1 88 ? 5.415 6.422 2.480 1.00 93.44 88 MET A N 1
ATOM 705 C CA . MET A 1 88 ? 4.204 5.681 2.820 1.00 93.44 88 MET A CA 1
ATOM 706 C C . MET A 1 88 ? 4.145 5.241 4.285 1.00 93.44 88 MET A C 1
ATOM 708 O O . MET A 1 88 ? 3.064 4.953 4.783 1.00 93.44 88 MET A O 1
ATOM 712 N N . GLN A 1 89 ? 5.254 5.227 5.020 1.00 90.38 89 GLN A N 1
ATOM 713 C CA . GLN A 1 89 ? 5.250 4.999 6.468 1.00 90.38 89 GLN A CA 1
ATOM 714 C C . GLN A 1 89 ? 4.719 6.185 7.283 1.00 90.38 89 GLN A C 1
ATOM 716 O O . GLN A 1 89 ? 4.346 6.008 8.443 1.00 90.38 89 GLN A O 1
ATOM 721 N N . LEU A 1 90 ? 4.695 7.395 6.719 1.00 81.38 90 LEU A N 1
ATOM 722 C CA . LEU A 1 90 ? 4.261 8.585 7.447 1.00 81.38 90 LEU A CA 1
ATOM 723 C C . LEU A 1 90 ? 2.760 8.504 7.760 1.00 81.38 90 LEU A C 1
ATOM 725 O O . LEU A 1 90 ? 1.952 8.126 6.912 1.00 81.38 90 LEU A O 1
ATOM 729 N N . THR A 1 91 ? 2.374 8.821 8.996 1.00 68.88 91 THR A N 1
ATOM 730 C CA . THR A 1 91 ? 0.972 8.805 9.428 1.00 68.88 91 THR A CA 1
ATOM 731 C C . THR A 1 91 ? 0.191 9.952 8.777 1.00 68.88 91 THR A C 1
ATOM 733 O O . THR A 1 91 ? 0.664 11.091 8.818 1.00 68.88 91 THR A O 1
ATOM 736 N N . PRO A 1 92 ? -1.026 9.705 8.260 1.00 60.41 92 PRO A N 1
ATOM 737 C CA . PRO A 1 92 ? -1.827 10.751 7.631 1.00 60.41 92 PRO A CA 1
ATOM 738 C C . PRO A 1 92 ? -2.280 11.866 8.580 1.00 60.41 92 PRO A C 1
ATOM 740 O O . PRO A 1 92 ? -2.505 12.975 8.125 1.00 60.41 92 PRO A O 1
ATOM 743 N N . ASN A 1 93 ? -2.285 11.661 9.902 1.00 49.28 93 ASN A N 1
ATOM 744 C CA . ASN A 1 93 ? -2.568 12.746 10.860 1.00 49.28 93 ASN A CA 1
ATOM 745 C C . ASN A 1 93 ? -1.498 13.860 10.851 1.00 49.28 93 ASN A C 1
ATOM 747 O O . ASN A 1 93 ? -1.713 14.935 11.406 1.00 49.28 93 ASN A O 1
ATOM 751 N N . ARG A 1 94 ? -0.332 13.634 10.222 1.00 47.78 94 ARG A N 1
ATOM 752 C CA . ARG A 1 94 ? 0.603 14.718 9.876 1.00 47.78 94 ARG A CA 1
ATOM 753 C C . ARG A 1 94 ? 0.242 15.435 8.574 1.00 47.78 94 ARG A C 1
ATOM 755 O O . ARG A 1 94 ? 0.742 16.530 8.380 1.00 47.78 94 ARG A O 1
ATOM 762 N N . LEU A 1 95 ? -0.580 14.838 7.714 1.00 38.94 95 LEU A N 1
ATOM 763 C CA . LEU A 1 95 ? -1.031 15.378 6.429 1.00 38.94 95 LEU A CA 1
ATOM 764 C C . LEU A 1 95 ? -2.329 16.194 6.551 1.00 38.94 95 LEU A C 1
ATOM 766 O O . LEU A 1 95 ? -2.493 17.140 5.803 1.00 38.94 95 LEU A O 1
ATOM 770 N N . GLU A 1 96 ? -3.218 15.915 7.509 1.00 37.38 96 GLU A N 1
ATOM 771 C CA . GLU A 1 96 ? -4.436 16.735 7.705 1.00 37.38 96 GLU A CA 1
ATOM 772 C C . GLU A 1 96 ? -4.134 18.159 8.217 1.00 37.38 96 GLU A C 1
ATOM 774 O O . GLU A 1 96 ? -4.884 19.087 7.943 1.00 37.38 96 GLU A O 1
ATOM 779 N N . ASN A 1 97 ? -2.991 18.365 8.884 1.00 36.81 97 ASN A N 1
ATOM 780 C CA . ASN A 1 97 ? -2.472 19.698 9.243 1.00 36.81 97 ASN A CA 1
ATOM 781 C C . ASN A 1 97 ? -1.587 20.320 8.141 1.00 36.81 97 ASN A C 1
ATOM 783 O O . ASN A 1 97 ? -0.902 21.328 8.350 1.00 36.81 97 ASN A O 1
ATOM 787 N N . VAL A 1 98 ? -1.534 19.682 6.975 1.00 35.75 98 VAL A N 1
ATOM 788 C CA . VAL A 1 98 ? -0.824 20.144 5.788 1.00 35.75 98 VAL A CA 1
ATOM 789 C C . VAL A 1 98 ? -1.927 20.521 4.811 1.00 35.75 98 VAL A C 1
ATOM 791 O O . VAL A 1 98 ? -2.448 19.673 4.099 1.00 35.75 98 VAL A O 1
ATOM 794 N N . GLU A 1 99 ? -2.325 21.796 4.836 1.00 35.12 99 GLU A N 1
ATOM 795 C CA . GLU A 1 99 ? -3.244 22.365 3.845 1.00 35.12 99 GLU A CA 1
ATOM 796 C C . GLU A 1 99 ? -2.868 21.919 2.418 1.00 35.12 99 GLU A C 1
ATOM 798 O O . GLU A 1 99 ? -1.689 21.665 2.155 1.00 35.12 99 GLU A O 1
ATOM 803 N N . PRO A 1 100 ? -3.823 21.849 1.474 1.00 37.53 100 PRO A N 1
ATOM 804 C CA . PRO A 1 100 ? -3.549 21.512 0.074 1.00 37.53 100 PRO A CA 1
ATOM 805 C C . PRO A 1 100 ? -2.388 22.322 -0.535 1.00 37.53 100 PRO A C 1
ATOM 807 O O . PRO A 1 100 ? -1.565 21.772 -1.266 1.00 37.53 100 PRO A O 1
ATOM 810 N N . ASP A 1 101 ? -2.228 23.583 -0.125 1.00 37.97 101 ASP A N 1
ATOM 811 C CA . ASP A 1 101 ? -1.131 24.475 -0.538 1.00 37.97 101 ASP A CA 1
ATOM 812 C C . ASP A 1 101 ? 0.252 24.061 0.005 1.00 37.97 101 ASP A C 1
ATOM 814 O O . ASP A 1 101 ? 1.298 24.533 -0.442 1.00 37.97 101 ASP A O 1
ATOM 818 N N . ARG A 1 102 ? 0.287 23.122 0.953 1.00 36.75 102 ARG A N 1
ATOM 819 C CA . ARG A 1 102 ? 1.489 22.508 1.521 1.00 36.75 102 ARG A CA 1
ATOM 820 C C . ARG A 1 102 ? 1.766 21.104 0.978 1.00 36.75 102 ARG A C 1
ATOM 822 O O . ARG A 1 102 ? 2.647 20.437 1.516 1.00 36.75 102 ARG A O 1
ATOM 829 N N . ILE A 1 103 ? 1.161 20.670 -0.132 1.00 41.97 103 ILE A N 1
ATOM 830 C CA . ILE A 1 103 ? 1.751 19.586 -0.955 1.00 41.97 103 ILE A CA 1
ATOM 831 C C . ILE A 1 103 ? 3.198 19.962 -1.362 1.00 41.97 103 ILE A C 1
ATOM 833 O O . ILE A 1 103 ? 4.063 19.094 -1.452 1.00 41.97 103 ILE A O 1
ATOM 837 N N . VAL A 1 104 ? 3.504 21.267 -1.411 1.00 44.09 104 VAL A N 1
ATOM 838 C CA . VAL A 1 104 ? 4.854 21.862 -1.479 1.00 44.09 104 VAL A CA 1
ATOM 839 C C . VAL A 1 104 ? 5.787 21.417 -0.327 1.00 44.09 104 VAL A C 1
ATOM 841 O O . VAL A 1 104 ? 7.003 21.402 -0.474 1.00 44.09 104 VAL A O 1
ATOM 844 N N . ASN A 1 105 ? 5.268 20.983 0.828 1.00 45.31 105 ASN A N 1
ATOM 845 C CA . ASN A 1 105 ? 6.081 20.424 1.919 1.00 45.31 105 ASN A CA 1
ATOM 846 C C . ASN A 1 105 ? 6.396 18.934 1.752 1.00 45.31 105 ASN A C 1
ATOM 848 O O . ASN A 1 105 ? 7.170 18.413 2.558 1.00 45.31 105 ASN A O 1
ATOM 852 N N . MET A 1 106 ? 5.856 18.234 0.746 1.00 46.16 106 MET A N 1
ATOM 853 C CA . MET A 1 106 ? 6.368 16.898 0.432 1.00 46.16 106 MET A CA 1
ATOM 854 C C . MET A 1 106 ? 7.819 17.016 -0.037 1.00 46.16 106 MET A C 1
ATOM 856 O O . MET A 1 106 ? 8.659 16.267 0.449 1.00 46.16 106 MET A O 1
ATOM 860 N N . ASP A 1 107 ? 8.147 18.050 -0.818 1.00 44.22 107 ASP A N 1
ATOM 861 C CA . ASP A 1 107 ? 9.533 18.393 -1.140 1.00 44.22 107 ASP A CA 1
ATOM 862 C C . ASP A 1 107 ? 10.347 18.709 0.109 1.00 44.22 107 ASP A C 1
ATOM 864 O O . ASP A 1 107 ? 11.407 18.133 0.268 1.00 44.22 107 ASP A O 1
ATOM 868 N N . ARG A 1 108 ? 9.831 19.474 1.077 1.00 48.16 108 ARG A N 1
ATOM 869 C CA . ARG A 1 108 ? 10.562 19.764 2.327 1.00 48.16 108 ARG A CA 1
ATOM 870 C C . ARG A 1 108 ? 10.792 18.524 3.204 1.00 48.16 108 ARG A C 1
ATOM 872 O O . ARG A 1 108 ? 11.854 18.375 3.808 1.00 48.16 108 ARG A O 1
ATOM 879 N N . VAL A 1 109 ? 9.820 17.612 3.292 1.00 53.78 109 VAL A N 1
ATOM 880 C CA . VAL A 1 109 ? 9.956 16.327 4.009 1.00 53.78 109 VAL A CA 1
ATOM 881 C C . VAL A 1 109 ? 10.956 15.411 3.301 1.00 53.78 109 VAL A C 1
ATOM 883 O O . VAL A 1 109 ? 11.732 14.723 3.971 1.00 53.78 109 VAL A O 1
ATOM 886 N N . LEU A 1 110 ? 10.967 15.427 1.967 1.00 51.50 110 LEU A N 1
ATOM 887 C CA . LEU A 1 110 ? 11.935 14.703 1.150 1.00 51.50 110 LEU A CA 1
ATOM 888 C C . LEU A 1 110 ? 13.333 15.346 1.234 1.00 51.50 110 LEU A C 1
ATOM 890 O O . LEU A 1 110 ? 14.306 14.642 1.462 1.00 51.50 110 LEU A O 1
ATOM 894 N N . GLU A 1 111 ? 13.453 16.667 1.171 1.00 51.84 111 GLU A N 1
ATOM 895 C CA . GLU A 1 111 ? 14.686 17.449 1.338 1.00 51.84 111 GLU A CA 1
ATOM 896 C C . GLU A 1 111 ? 15.325 17.198 2.705 1.00 51.84 111 GLU A C 1
ATOM 898 O O . GLU A 1 111 ? 16.504 16.858 2.789 1.00 51.84 111 GLU A O 1
ATOM 903 N N . THR A 1 112 ? 14.533 17.293 3.779 1.00 52.50 112 THR A N 1
ATOM 904 C CA . THR A 1 112 ? 15.025 17.142 5.159 1.00 52.50 112 THR A CA 1
ATOM 905 C C . THR A 1 112 ? 15.509 15.716 5.440 1.00 52.50 112 THR A C 1
ATOM 907 O O . THR A 1 112 ? 16.415 15.526 6.247 1.00 52.50 112 THR A O 1
ATOM 910 N N . ARG A 1 113 ? 14.923 14.695 4.794 1.00 46.59 113 ARG A N 1
ATOM 911 C CA . ARG A 1 113 ? 15.324 13.288 4.985 1.00 46.59 113 ARG A CA 1
ATOM 912 C C . ARG A 1 113 ? 16.345 12.771 3.974 1.00 46.59 113 ARG A C 1
ATOM 914 O O . ARG A 1 113 ? 17.035 11.810 4.297 1.00 46.59 113 ARG A O 1
ATOM 921 N N . PHE A 1 114 ? 16.441 13.369 2.789 1.00 48.34 114 PHE A N 1
ATOM 922 C CA . PHE A 1 114 ? 17.302 12.890 1.700 1.00 48.34 114 PHE A CA 1
ATOM 923 C C . PHE A 1 114 ? 18.424 13.873 1.309 1.00 48.34 114 PHE A C 1
ATOM 925 O O . PHE A 1 114 ? 19.149 13.608 0.356 1.00 48.34 114 PHE A O 1
ATOM 932 N N . GLY A 1 115 ? 18.626 14.962 2.063 1.00 36.31 115 GLY A N 1
ATOM 933 C CA . GLY A 1 115 ? 19.905 15.684 2.132 1.00 36.31 115 GLY A CA 1
ATOM 934 C C . GLY A 1 115 ? 20.310 16.506 0.901 1.00 36.31 115 GLY A C 1
ATOM 935 O O . GLY A 1 115 ? 21.497 16.753 0.712 1.00 36.31 115 GLY A O 1
ATOM 936 N N . GLY A 1 116 ? 19.364 16.943 0.067 1.00 40.47 116 GLY A N 1
ATOM 937 C CA . GLY A 1 116 ? 19.645 17.792 -1.098 1.00 40.47 116 GLY A CA 1
ATOM 938 C C . GLY A 1 116 ? 19.122 19.220 -0.928 1.00 40.47 116 GLY A C 1
ATOM 939 O O . GLY A 1 116 ? 17.985 19.406 -0.504 1.00 40.47 116 GLY A O 1
ATOM 940 N N . LYS A 1 117 ? 19.930 20.229 -1.286 1.00 36.06 117 LYS A N 1
ATOM 941 C CA . LYS A 1 117 ? 19.468 21.615 -1.485 1.00 36.06 117 LYS A CA 1
ATOM 942 C C . LYS A 1 117 ? 18.582 21.644 -2.735 1.00 36.06 117 LYS A C 1
ATOM 944 O O . LYS A 1 117 ? 19.108 21.492 -3.833 1.00 36.06 117 LYS A O 1
ATOM 949 N N . TYR A 1 118 ? 17.276 21.847 -2.587 1.00 45.78 118 TYR A N 1
ATOM 950 C CA . TYR A 1 118 ? 16.374 22.056 -3.720 1.00 45.78 118 TYR A CA 1
ATOM 951 C C . TYR A 1 118 ? 15.803 23.477 -3.679 1.00 45.78 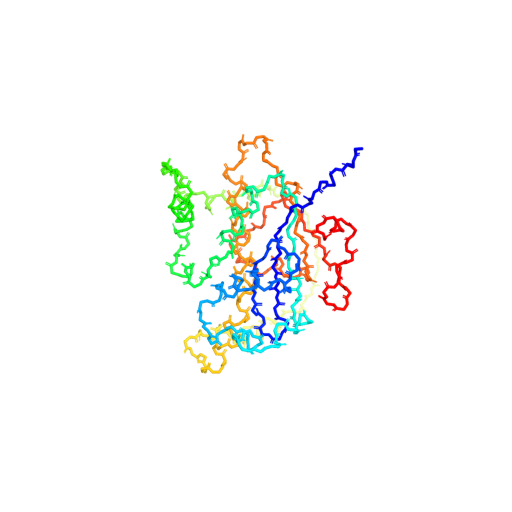118 TYR A C 1
ATOM 953 O O . TYR A 1 118 ? 15.464 24.027 -2.632 1.00 45.78 118 TYR A O 1
ATOM 961 N N . GLN A 1 119 ? 15.809 24.113 -4.845 1.00 35.94 119 GLN A N 1
ATOM 962 C CA . GLN A 1 119 ? 15.380 25.487 -5.063 1.00 35.94 119 GLN A CA 1
ATOM 963 C C . GLN A 1 119 ? 13.903 25.467 -5.476 1.00 35.94 119 GLN A C 1
ATOM 965 O O . GLN A 1 119 ? 13.489 24.613 -6.255 1.00 35.94 119 GLN A O 1
ATOM 970 N N . LYS A 1 120 ? 13.113 26.389 -4.912 1.00 37.72 120 LYS A N 1
ATOM 971 C CA . LYS A 1 120 ? 11.658 26.539 -5.086 1.00 37.72 120 LYS A CA 1
ATOM 972 C C . LYS A 1 120 ? 11.217 26.439 -6.555 1.00 37.72 120 LYS A C 1
ATOM 974 O O . LYS A 1 120 ? 11.358 27.406 -7.294 1.00 37.72 120 LYS A O 1
ATOM 979 N N . PHE A 1 121 ? 10.575 25.337 -6.930 1.00 35.16 121 PHE A N 1
ATOM 980 C CA . PHE A 1 121 ? 9.815 25.231 -8.175 1.00 35.16 121 PHE A CA 1
ATOM 981 C C . PHE A 1 121 ? 8.551 24.419 -7.923 1.00 35.16 121 PHE A C 1
ATOM 983 O O . PHE A 1 121 ? 8.558 23.224 -8.145 1.00 35.16 121 PHE A O 1
ATOM 990 N N . ILE A 1 122 ? 7.502 25.067 -7.420 1.00 36.41 122 ILE A N 1
ATOM 991 C CA . ILE A 1 122 ? 6.087 24.812 -7.741 1.00 36.41 122 ILE A CA 1
ATOM 992 C C . ILE A 1 122 ? 5.334 26.024 -7.174 1.00 36.41 122 ILE A C 1
ATOM 994 O O . ILE A 1 122 ? 5.212 26.196 -5.961 1.00 36.41 122 ILE A O 1
ATOM 998 N N . THR A 1 123 ? 4.875 26.913 -8.052 1.00 32.59 123 THR A N 1
ATOM 999 C CA . THR A 1 123 ? 3.822 27.882 -7.728 1.00 32.59 123 THR A CA 1
ATOM 1000 C C . THR A 1 123 ? 2.453 27.224 -7.962 1.00 32.59 123 THR A C 1
ATOM 1002 O O . THR A 1 123 ? 2.318 26.452 -8.911 1.00 32.59 123 THR A O 1
ATOM 1005 N N . PRO A 1 124 ? 1.406 27.537 -7.171 1.00 30.19 124 PRO A N 1
ATOM 1006 C CA . PRO A 1 124 ? 0.098 26.856 -7.217 1.00 30.19 124 PRO A CA 1
ATOM 1007 C C . PRO A 1 124 ? -0.740 27.065 -8.493 1.00 30.19 124 PRO A C 1
ATOM 1009 O O . PRO A 1 124 ? -1.912 26.703 -8.533 1.00 30.19 124 PRO A O 1
ATOM 1012 N N . ARG A 1 125 ? -0.194 27.673 -9.552 1.00 29.31 125 ARG A N 1
ATOM 1013 C CA . ARG A 1 125 ? -0.996 28.163 -10.685 1.00 29.31 125 ARG A CA 1
ATOM 1014 C C . ARG A 1 125 ? -1.390 27.100 -11.717 1.00 29.31 125 ARG A C 1
ATOM 1016 O O . ARG A 1 125 ? -2.161 27.420 -12.613 1.00 29.31 125 ARG A O 1
ATOM 1023 N N . MET A 1 126 ? -0.893 25.865 -11.618 1.00 33.16 126 MET A N 1
ATOM 1024 C CA . MET A 1 126 ? -1.101 24.852 -12.668 1.00 33.16 126 MET A CA 1
ATOM 1025 C C . MET A 1 126 ? -2.360 23.985 -12.515 1.00 33.16 126 MET A C 1
ATOM 1027 O O . MET A 1 126 ? -2.695 23.269 -13.450 1.00 33.16 126 MET A O 1
ATOM 1031 N N . TYR A 1 127 ? -3.110 24.084 -11.412 1.00 36.03 127 TYR A N 1
ATOM 1032 C CA . TYR A 1 127 ? -4.347 23.303 -11.232 1.00 36.03 127 TYR A CA 1
ATOM 1033 C C . TYR A 1 127 ? -5.629 24.013 -11.702 1.00 36.03 127 TYR A C 1
ATOM 1035 O O . TYR A 1 127 ? -6.718 23.502 -11.466 1.00 36.03 127 TYR A O 1
ATOM 1043 N N . LEU A 1 128 ? -5.529 25.173 -12.367 1.00 33.09 128 LEU A N 1
ATOM 1044 C CA . LEU A 1 128 ? -6.702 25.999 -12.697 1.00 33.09 128 LEU A CA 1
ATOM 1045 C C . LEU A 1 128 ? -6.989 26.211 -14.191 1.00 33.09 128 LEU A C 1
ATOM 1047 O O . LEU A 1 128 ? -7.944 26.906 -14.503 1.00 33.09 128 LEU A O 1
ATOM 1051 N N . ASN A 1 129 ? -6.255 25.585 -15.119 1.00 32.00 129 ASN A N 1
ATOM 1052 C CA . ASN A 1 129 ? -6.493 25.771 -16.560 1.00 32.00 129 ASN A CA 1
ATOM 1053 C C . ASN A 1 129 ? -6.591 24.449 -17.339 1.00 32.00 129 ASN A C 1
ATOM 1055 O O . ASN A 1 129 ? -5.836 24.230 -18.276 1.00 32.00 129 ASN A O 1
ATOM 1059 N N . HIS A 1 130 ? -7.541 23.579 -16.990 1.00 34.44 130 HIS A N 1
ATOM 1060 C CA . HIS A 1 130 ? -8.051 22.564 -17.926 1.00 34.44 130 HIS A CA 1
ATOM 1061 C C . HIS A 1 130 ? -9.560 22.342 -17.743 1.00 34.44 130 HIS A C 1
ATOM 1063 O O . HIS A 1 130 ? -10.032 21.237 -17.513 1.00 34.44 130 HIS A O 1
ATOM 1069 N N . SER A 1 131 ? -10.339 23.412 -17.883 1.00 40.50 131 SER A N 1
ATOM 1070 C CA . SER A 1 131 ? -11.738 23.315 -18.308 1.00 40.50 131 SER A CA 1
ATOM 1071 C C . SER A 1 131 ? -12.149 24.655 -18.896 1.00 40.50 131 SER A C 1
ATOM 1073 O O . SER A 1 131 ? -12.403 25.585 -18.142 1.00 40.50 131 SER A O 1
ATOM 1075 N N . LEU A 1 132 ? -12.113 24.756 -20.224 1.00 36.69 132 LEU A N 1
ATOM 1076 C CA . LEU A 1 132 ? -12.944 25.604 -21.088 1.00 36.69 132 LEU A CA 1
ATOM 1077 C C . LEU A 1 132 ? -12.361 25.485 -22.505 1.00 36.69 132 LEU A C 1
ATOM 1079 O O . LEU A 1 132 ? -11.590 26.318 -22.964 1.00 36.69 132 LEU A O 1
ATOM 1083 N N . ASN A 1 133 ? -12.703 24.392 -23.183 1.00 30.59 133 ASN A N 1
ATOM 1084 C CA . ASN A 1 133 ? -12.751 24.392 -24.639 1.00 30.59 133 ASN A CA 1
ATOM 1085 C C . ASN A 1 133 ? -14.039 23.675 -25.046 1.00 30.59 133 ASN A C 1
ATOM 1087 O O . ASN A 1 133 ? -14.054 22.497 -25.391 1.00 30.59 133 ASN A O 1
ATOM 1091 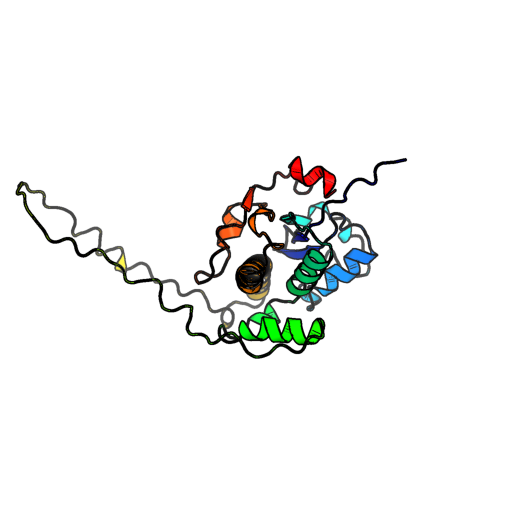N N . THR A 1 134 ? -15.154 24.373 -24.845 1.00 37.69 134 THR A N 1
ATOM 1092 C CA . THR A 1 134 ? -16.449 24.008 -25.409 1.00 37.69 134 THR A CA 1
ATOM 1093 C C . THR A 1 134 ? -16.472 24.465 -26.857 1.00 37.69 134 THR A C 1
ATOM 1095 O O . THR A 1 134 ? -16.335 25.652 -27.142 1.00 37.69 134 THR A O 1
ATOM 1098 N N . ASN A 1 135 ? -16.638 23.489 -27.744 1.00 34.06 135 ASN A N 1
ATOM 1099 C CA . ASN A 1 135 ? -16.879 23.653 -29.167 1.00 34.06 135 ASN A CA 1
ATOM 1100 C C . ASN A 1 135 ? -17.943 24.726 -29.434 1.00 34.06 135 ASN A C 1
ATOM 1102 O O . ASN A 1 135 ? -19.096 24.571 -29.035 1.00 34.06 135 ASN A O 1
ATOM 1106 N N . ALA A 1 136 ? -17.564 25.773 -30.162 1.00 36.53 136 ALA A N 1
ATOM 1107 C CA . ALA A 1 136 ? -18.503 26.575 -30.925 1.00 36.53 136 ALA A CA 1
ATOM 1108 C C . ALA A 1 136 ? -18.667 25.896 -32.289 1.00 36.53 136 ALA A C 1
ATOM 1110 O O . ALA A 1 136 ? -17.789 25.998 -33.140 1.00 36.53 136 ALA A O 1
ATOM 1111 N N . ASN A 1 137 ? -19.774 25.178 -32.476 1.00 37.56 137 ASN A N 1
ATOM 1112 C CA . ASN A 1 137 ? -20.300 24.900 -33.805 1.00 37.56 137 ASN A CA 1
ATOM 1113 C C . ASN A 1 137 ? -21.745 25.386 -33.830 1.00 37.56 137 ASN A C 1
ATOM 1115 O O . ASN A 1 137 ? -22.615 24.857 -33.143 1.00 37.56 137 ASN A O 1
ATOM 1119 N N . THR A 1 138 ? -21.930 26.451 -34.596 1.00 38.75 138 THR A N 1
ATOM 1120 C CA . THR A 1 138 ? -23.197 27.044 -34.998 1.00 38.75 138 THR A CA 1
ATOM 1121 C C . THR A 1 138 ? -24.012 26.067 -35.840 1.00 38.75 138 THR A C 1
ATOM 1123 O O . THR A 1 138 ? -23.514 25.533 -36.828 1.00 38.75 138 THR A O 1
ATOM 1126 N N . ASP A 1 139 ? -25.250 25.867 -35.396 1.00 36.75 139 ASP A N 1
ATOM 1127 C CA . ASP A 1 139 ? -26.509 25.676 -36.123 1.00 36.75 139 ASP A CA 1
ATOM 1128 C C . ASP A 1 139 ? -26.474 25.298 -37.613 1.00 36.75 139 ASP A C 1
ATOM 1130 O O . ASP A 1 139 ? -25.926 26.013 -38.448 1.00 36.75 139 ASP A O 1
ATOM 1134 N N . THR A 1 140 ? -27.263 24.279 -37.982 1.00 35.00 140 THR A N 1
ATOM 1135 C CA . THR A 1 140 ? -28.527 24.517 -38.716 1.00 35.00 140 THR A CA 1
ATOM 1136 C C . THR A 1 140 ? -29.393 23.252 -38.870 1.00 35.00 140 THR A C 1
ATOM 1138 O O . THR A 1 140 ? -28.958 22.231 -39.387 1.00 35.00 140 THR A O 1
ATOM 1141 N N . ASN A 1 141 ? -30.659 23.409 -38.462 1.00 38.41 141 ASN A N 1
ATOM 1142 C CA . ASN A 1 141 ? -31.906 22.891 -39.049 1.00 38.41 141 ASN A CA 1
ATOM 1143 C C . ASN A 1 141 ? -32.141 21.369 -39.175 1.00 38.41 141 ASN A C 1
ATOM 1145 O O . ASN A 1 141 ? -31.621 20.724 -40.077 1.00 38.41 141 ASN A O 1
ATOM 1149 N N . ASN A 1 142 ? -33.131 20.838 -38.440 1.00 38.56 142 ASN A N 1
ATOM 1150 C CA . ASN A 1 142 ? -34.470 20.656 -39.024 1.00 38.56 142 ASN A CA 1
ATOM 1151 C C . ASN A 1 142 ? -35.551 20.200 -38.027 1.00 38.56 142 ASN A C 1
ATOM 1153 O O . ASN A 1 142 ? -35.317 19.482 -37.060 1.00 38.56 142 ASN A O 1
ATOM 1157 N N . THR A 1 143 ? -36.748 20.672 -38.349 1.00 45.28 143 THR A N 1
ATOM 1158 C CA . THR A 1 143 ? -38.083 20.547 -37.760 1.00 45.28 143 THR A CA 1
ATOM 1159 C C . THR A 1 143 ? -38.638 19.119 -37.678 1.00 45.28 143 THR A C 1
ATOM 1161 O O . THR A 1 143 ? -38.506 18.332 -38.610 1.00 45.28 143 THR A O 1
ATOM 1164 N N . GLY A 1 144 ? -39.383 18.827 -36.604 1.00 37.19 144 GLY A N 1
ATOM 1165 C CA . GLY A 1 144 ? -40.204 17.617 -36.483 1.00 37.19 144 GLY A CA 1
ATOM 1166 C C . GLY A 1 144 ? -41.011 17.572 -35.182 1.00 37.19 144 GLY A C 1
ATOM 1167 O O . GLY A 1 144 ? -40.485 17.252 -34.126 1.00 37.19 144 GLY A O 1
ATOM 1168 N N . SER A 1 145 ? -42.292 17.925 -35.278 1.00 38.91 145 SER A N 1
ATOM 1169 C CA . SER A 1 145 ? -43.320 17.922 -34.225 1.00 38.91 145 SER A CA 1
ATOM 1170 C C . SER A 1 145 ? -43.640 16.517 -33.688 1.00 38.91 145 SER A C 1
ATOM 1172 O O . SER A 1 145 ? -43.762 15.593 -34.487 1.00 38.91 145 SER A O 1
ATOM 1174 N N . THR A 1 146 ? -43.870 16.348 -32.377 1.00 37.50 146 THR A N 1
ATOM 1175 C CA . THR A 1 146 ? -45.1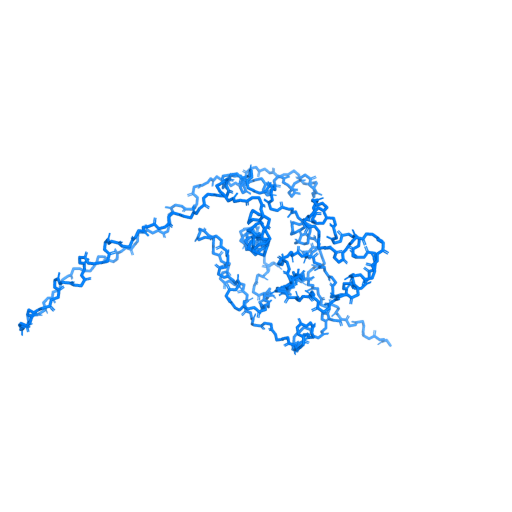85 15.964 -31.798 1.00 37.50 146 THR A CA 1
ATOM 1176 C C . THR A 1 146 ? -45.134 15.722 -30.279 1.00 37.50 146 THR A C 1
ATOM 1178 O O . THR A 1 146 ? -44.163 15.229 -29.719 1.00 37.50 146 THR A O 1
ATOM 1181 N N . ASN A 1 147 ? -46.240 16.117 -29.644 1.00 47.81 147 ASN A N 1
ATOM 1182 C CA . ASN A 1 147 ? -46.653 16.023 -28.242 1.00 47.81 147 ASN A CA 1
ATOM 1183 C C . ASN A 1 147 ? -46.184 14.803 -27.429 1.00 47.81 147 ASN A C 1
ATOM 1185 O O . ASN A 1 147 ? -46.276 13.674 -27.892 1.00 47.81 147 ASN A O 1
ATOM 1189 N N . THR A 1 148 ? -45.942 15.011 -26.130 1.00 39.84 148 THR A N 1
ATOM 1190 C CA . THR A 1 148 ? -46.735 14.368 -25.058 1.00 39.84 148 THR A CA 1
ATOM 1191 C C . THR A 1 148 ? -46.490 15.057 -23.709 1.00 39.84 148 THR A C 1
ATOM 1193 O O . THR A 1 148 ? -45.374 15.152 -23.208 1.00 39.84 148 THR A O 1
ATOM 1196 N N . ASN A 1 149 ? -47.577 15.548 -23.115 1.00 50.44 149 ASN A N 1
ATOM 1197 C CA . ASN A 1 149 ? -47.656 15.975 -21.724 1.00 50.44 149 ASN A CA 1
ATOM 1198 C C . ASN A 1 149 ? -47.547 14.750 -20.812 1.00 50.44 149 ASN A C 1
ATOM 1200 O O . ASN A 1 149 ? -48.390 13.875 -20.955 1.00 50.44 149 ASN A O 1
ATOM 1204 N N . THR A 1 150 ? -46.578 14.729 -19.886 1.00 48.50 150 THR A N 1
ATOM 1205 C CA . THR A 1 150 ? -46.673 14.254 -18.479 1.00 48.50 150 THR A CA 1
ATOM 1206 C C . THR A 1 150 ? -45.266 14.015 -17.926 1.00 48.50 150 THR A C 1
ATOM 1208 O O . THR A 1 150 ? -44.707 12.951 -18.164 1.00 48.50 150 THR A O 1
ATOM 1211 N N . SER A 1 151 ? -44.671 14.967 -17.190 1.00 43.06 151 SER A N 1
ATOM 1212 C CA . SER A 1 151 ? -43.447 14.725 -16.383 1.00 43.06 151 SER A CA 1
ATOM 1213 C C . SER A 1 151 ? -43.146 15.822 -15.343 1.00 43.06 151 SER A C 1
ATOM 1215 O O . SER A 1 151 ? -41.991 16.079 -15.024 1.00 43.06 151 SER A O 1
ATOM 1217 N N . THR A 1 152 ? -44.156 16.487 -14.775 1.00 45.81 152 THR A N 1
ATOM 1218 C CA . THR A 1 152 ? -43.935 17.551 -13.770 1.00 45.81 152 THR A CA 1
ATOM 1219 C C . THR A 1 152 ? -44.096 17.110 -12.311 1.00 45.81 152 THR A C 1
ATOM 1221 O O . THR A 1 152 ? -43.761 17.883 -11.425 1.00 45.81 152 THR A O 1
ATOM 1224 N N . SER A 1 153 ? -44.501 15.867 -12.018 1.00 46.66 153 SER A N 1
ATOM 1225 C CA . SER A 1 153 ? -44.717 15.403 -10.631 1.00 46.66 153 SER A CA 1
ATOM 1226 C C . SER A 1 153 ? -43.594 14.541 -10.028 1.00 46.66 153 SER A C 1
ATOM 1228 O O . SER A 1 153 ? -43.665 14.186 -8.853 1.00 46.66 153 SER A O 1
ATOM 1230 N N . VAL A 1 154 ? -42.534 14.215 -10.781 1.00 44.97 154 VAL A N 1
ATOM 1231 C CA . VAL A 1 154 ? -41.405 13.397 -10.276 1.00 44.97 154 VAL A CA 1
ATOM 1232 C C . VAL A 1 154 ? -40.237 14.259 -9.765 1.00 44.97 154 VAL A C 1
ATOM 1234 O O . VAL A 1 154 ? -39.473 13.822 -8.908 1.00 44.97 154 VAL A O 1
ATOM 1237 N N . LEU A 1 155 ? -40.130 15.519 -10.203 1.00 38.00 155 LEU A N 1
ATOM 1238 C CA . LEU A 1 155 ? -39.042 16.430 -9.812 1.00 38.00 155 LEU A CA 1
ATOM 1239 C C . LEU A 1 155 ? -39.295 17.204 -8.506 1.00 38.00 155 LEU A C 1
ATOM 1241 O O . LEU A 1 155 ? -38.336 17.585 -7.840 1.00 38.00 155 LEU A O 1
ATOM 1245 N N . GLU A 1 156 ? -40.548 17.369 -8.070 1.00 39.94 156 GLU A N 1
ATOM 1246 C CA . GLU A 1 156 ? -40.859 18.055 -6.801 1.00 39.94 156 GLU A CA 1
ATOM 1247 C C . GLU A 1 156 ? -40.605 17.202 -5.547 1.00 39.94 156 GLU A C 1
ATOM 1249 O O . GLU A 1 156 ? -40.464 17.745 -4.452 1.00 39.94 156 GLU A O 1
ATOM 1254 N N . ASN A 1 157 ? -40.471 15.879 -5.688 1.00 40.31 157 ASN A N 1
ATOM 1255 C CA . ASN A 1 157 ? -40.151 14.992 -4.563 1.00 40.31 157 ASN A CA 1
ATOM 1256 C C . ASN A 1 157 ? -38.644 14.723 -4.394 1.00 40.31 157 ASN A C 1
ATOM 1258 O O . ASN A 1 157 ? -38.229 14.262 -3.332 1.00 40.31 157 ASN A O 1
ATOM 1262 N N . ALA A 1 158 ? -37.806 15.062 -5.381 1.00 39.78 158 ALA A N 1
ATOM 1263 C CA . ALA A 1 158 ? -36.349 14.918 -5.277 1.00 39.78 158 ALA A CA 1
ATOM 1264 C C . ALA A 1 158 ? -35.693 16.016 -4.410 1.00 39.78 158 ALA A C 1
ATOM 1266 O O . ALA A 1 158 ? -34.606 15.813 -3.873 1.00 39.78 158 ALA A O 1
ATOM 1267 N N . SER A 1 159 ? -36.367 17.156 -4.212 1.00 36.41 159 SER A N 1
ATOM 1268 C CA . SER A 1 159 ? -35.880 18.292 -3.410 1.00 36.41 159 SER A CA 1
ATOM 1269 C C . SER A 1 159 ? -36.066 18.125 -1.894 1.00 36.41 159 SER A C 1
ATOM 1271 O O . SER A 1 159 ? -35.570 18.942 -1.119 1.00 36.41 159 SER A O 1
ATOM 1273 N N . LYS A 1 160 ? -36.756 17.063 -1.452 1.00 38.38 160 LYS A N 1
ATOM 1274 C CA . LYS A 1 160 ? -37.016 16.769 -0.031 1.00 38.38 160 LYS A CA 1
ATOM 1275 C C . LYS A 1 160 ? -36.105 15.703 0.567 1.00 38.38 160 LYS A C 1
ATOM 1277 O O . LYS A 1 160 ? -36.280 15.369 1.735 1.00 38.38 160 LYS A O 1
ATOM 1282 N N . ILE A 1 161 ? -35.135 15.176 -0.182 1.00 35.53 161 ILE A N 1
ATOM 1283 C CA . ILE A 1 161 ? -34.110 14.318 0.416 1.00 35.53 161 ILE A CA 1
ATOM 1284 C C . ILE A 1 161 ? -33.242 15.239 1.280 1.00 35.53 161 ILE A C 1
ATOM 1286 O O . ILE A 1 161 ? -32.559 16.103 0.723 1.00 35.53 161 ILE A O 1
ATOM 1290 N N . PRO A 1 162 ? -33.277 15.126 2.623 1.00 35.81 162 PRO A N 1
ATOM 1291 C CA . PRO A 1 162 ? -32.422 15.946 3.458 1.00 35.81 162 PRO A CA 1
ATOM 1292 C C . PRO A 1 162 ? -30.988 15.674 3.025 1.00 35.81 162 PRO A C 1
ATOM 1294 O O . PRO A 1 162 ? -30.541 14.527 3.024 1.00 35.81 162 PRO A O 1
ATOM 1297 N N . LEU A 1 163 ? -30.286 16.732 2.618 1.00 34.12 163 LEU A N 1
ATOM 1298 C CA . LEU A 1 163 ? -28.859 16.681 2.353 1.00 34.12 163 LEU A CA 1
ATOM 1299 C C . LEU A 1 163 ? -28.208 16.287 3.683 1.00 34.12 163 LEU A C 1
ATOM 1301 O O . LEU A 1 163 ? -28.002 17.137 4.554 1.00 34.12 163 LEU A O 1
ATOM 1305 N N . VAL A 1 164 ? -27.994 14.985 3.890 1.00 34.22 164 VAL A N 1
ATOM 1306 C CA . VAL A 1 164 ? -27.358 14.457 5.093 1.00 34.22 164 VAL A CA 1
ATOM 1307 C C . VAL A 1 164 ? -25.940 14.990 5.052 1.00 34.22 164 VAL A C 1
ATOM 1309 O O . VAL A 1 164 ? -25.066 14.439 4.384 1.00 34.22 164 VAL A O 1
ATOM 1312 N N . ARG A 1 165 ? -25.723 16.129 5.714 1.00 42.12 165 ARG A N 1
ATOM 1313 C CA . ARG A 1 165 ? -24.381 16.659 5.909 1.00 42.12 165 ARG A CA 1
ATOM 1314 C C . ARG A 1 165 ? -23.592 15.543 6.589 1.00 42.12 165 ARG A C 1
ATOM 1316 O O . ARG A 1 165 ? -24.094 14.993 7.574 1.00 42.12 165 ARG A O 1
ATOM 1323 N N . PRO A 1 166 ? -22.408 15.174 6.077 1.00 52.81 166 PRO A N 1
ATOM 1324 C CA . PRO A 1 166 ? -21.594 14.169 6.736 1.00 52.81 166 PRO A CA 1
ATOM 1325 C C . PRO A 1 166 ? -21.396 14.616 8.185 1.00 52.81 166 PRO A C 1
ATOM 1327 O O . PRO A 1 166 ? -20.950 15.740 8.426 1.00 52.81 166 PRO A O 1
ATOM 1330 N N . VAL A 1 167 ? -21.815 13.768 9.132 1.00 60.19 167 VAL A N 1
ATOM 1331 C CA . VAL A 1 167 ? -21.701 14.041 10.571 1.00 60.19 167 VAL A CA 1
ATOM 1332 C C . VAL A 1 167 ? -20.261 14.443 10.832 1.00 60.19 167 VAL A C 1
ATOM 1334 O O . VAL A 1 167 ? -19.335 13.693 10.498 1.00 60.19 167 VAL A O 1
ATOM 1337 N N . ARG A 1 168 ? -20.051 15.649 11.366 1.00 70.81 168 ARG A N 1
ATOM 1338 C CA . ARG A 1 168 ? -18.687 16.138 11.575 1.00 70.81 168 ARG A CA 1
ATOM 1339 C C . ARG A 1 168 ? -18.017 15.190 12.557 1.00 70.81 168 ARG A C 1
ATOM 1341 O O . ARG A 1 168 ? -18.622 14.810 13.553 1.00 70.81 168 ARG A O 1
ATOM 1348 N N . TYR A 1 169 ? -16.754 14.829 12.325 1.00 70.44 169 TYR A N 1
ATOM 1349 C CA . TYR A 1 169 ? -16.020 13.914 13.211 1.00 70.44 169 TYR A CA 1
ATOM 1350 C C . TYR A 1 169 ? -16.137 14.306 14.696 1.00 70.44 169 TYR A C 1
ATOM 1352 O O . TYR A 1 169 ? -16.239 13.448 15.567 1.00 70.44 169 TYR A O 1
ATOM 1360 N N . VAL A 1 170 ? -16.185 15.611 14.979 1.00 73.38 170 VAL A N 1
ATOM 1361 C CA . VAL A 1 170 ? -16.354 16.190 16.320 1.00 73.38 170 VAL A CA 1
ATOM 1362 C C . VAL A 1 170 ? -17.661 15.749 16.996 1.00 73.38 170 VAL A C 1
ATOM 1364 O O . VAL A 1 170 ? -17.655 15.505 18.203 1.00 73.38 170 VAL A O 1
ATOM 1367 N N . GLU A 1 171 ? -18.733 15.576 16.227 1.00 81.38 171 GLU A N 1
ATOM 1368 C CA . GLU A 1 171 ? -20.091 15.240 16.678 1.00 81.38 171 GLU A CA 1
ATOM 1369 C C . GLU A 1 171 ? -20.284 13.732 16.915 1.00 81.38 171 GLU A C 1
ATOM 1371 O O . GLU A 1 171 ? -21.248 13.324 17.559 1.00 81.38 171 GLU A O 1
ATOM 1376 N N . LEU A 1 172 ? -19.363 12.882 16.441 1.00 76.75 172 LEU A N 1
ATOM 1377 C CA . LEU A 1 172 ? -19.457 11.439 16.657 1.00 76.75 172 LEU A CA 1
ATOM 1378 C C . LEU A 1 172 ? -19.235 11.072 18.145 1.00 76.75 172 LEU A C 1
ATOM 1380 O O . LEU A 1 172 ? -18.307 11.595 18.782 1.00 76.75 172 LEU A O 1
ATOM 1384 N N . PRO A 1 173 ? -20.012 10.119 18.701 1.00 87.94 173 PRO A N 1
ATOM 1385 C CA . PRO A 1 173 ? -19.715 9.492 19.989 1.00 87.94 173 PRO A CA 1
ATOM 1386 C C . PRO A 1 173 ? -18.299 8.906 20.019 1.00 87.94 173 PRO A C 1
ATOM 1388 O O . PRO A 1 173 ? -17.755 8.514 18.982 1.00 87.94 173 PRO A O 1
ATOM 1391 N N . LYS A 1 174 ? -17.688 8.825 21.205 1.00 83.00 174 LYS A N 1
ATOM 1392 C CA . LYS A 1 174 ? -16.286 8.396 21.375 1.00 83.00 174 LYS A CA 1
ATOM 1393 C C . LYS A 1 174 ? -16.023 7.005 20.787 1.00 83.00 174 LYS A C 1
ATOM 1395 O O . LYS A 1 174 ? -14.964 6.776 20.206 1.00 83.00 174 LYS A O 1
ATOM 1400 N N . GLU A 1 175 ? -16.997 6.111 20.890 1.00 81.44 175 GLU A N 1
ATOM 1401 C CA . GLU A 1 175 ? -16.951 4.742 20.379 1.00 81.44 175 GLU A CA 1
ATOM 1402 C C . GLU A 1 175 ? -16.938 4.736 18.843 1.00 81.44 175 GLU A C 1
ATOM 1404 O O . GLU A 1 175 ? -16.107 4.070 18.226 1.00 81.44 175 GLU A O 1
ATOM 1409 N N . LYS A 1 176 ? -17.791 5.561 18.219 1.00 81.94 176 LYS A N 1
ATOM 1410 C CA . LYS A 1 176 ? -17.887 5.690 16.756 1.00 81.94 176 LYS A CA 1
ATOM 1411 C C . LYS A 1 176 ? -16.712 6.449 16.145 1.00 81.94 176 LYS A C 1
ATOM 1413 O O . LYS A 1 176 ? -16.333 6.170 15.012 1.00 81.94 176 LYS A O 1
ATOM 1418 N N . LYS A 1 177 ? -16.094 7.375 16.888 1.00 76.94 177 LYS A N 1
ATOM 1419 C CA . LYS A 1 177 ? -14.872 8.078 16.460 1.00 76.94 177 LYS A CA 1
ATOM 1420 C C . LYS A 1 177 ? -13.738 7.103 16.156 1.00 76.94 177 LYS A C 1
ATOM 1422 O O . LYS A 1 177 ? -13.059 7.261 15.146 1.00 76.94 177 LYS A O 1
ATOM 1427 N N . LEU A 1 178 ? -13.566 6.081 16.995 1.00 75.75 178 LEU A N 1
ATOM 1428 C CA . LEU A 1 178 ? -12.525 5.068 16.821 1.00 75.75 178 LEU A CA 1
ATOM 1429 C C . LEU A 1 178 ? -12.746 4.226 15.557 1.00 75.75 178 LEU A C 1
ATOM 1431 O O . LEU A 1 178 ? -11.809 3.981 14.801 1.00 75.75 178 LEU A O 1
ATOM 1435 N N . GLU A 1 179 ? -13.979 3.779 15.330 1.00 74.69 179 GLU A N 1
ATOM 1436 C CA . GLU A 1 179 ? -14.352 3.002 14.144 1.00 74.69 179 GLU A CA 1
ATOM 1437 C C . GLU A 1 179 ? -14.236 3.833 12.860 1.00 74.69 179 GLU A C 1
ATOM 1439 O O . GLU A 1 179 ? -13.670 3.380 11.863 1.00 74.69 179 GLU A O 1
ATOM 1444 N N . TYR A 1 180 ? -14.676 5.090 12.916 1.00 76.12 180 TYR A N 1
ATOM 1445 C CA . TYR A 1 180 ? -14.529 6.032 11.817 1.00 76.12 180 TYR A CA 1
ATOM 1446 C C . TYR A 1 180 ? -13.051 6.277 11.480 1.00 76.12 180 TYR A C 1
ATOM 1448 O O . TYR A 1 180 ? -12.653 6.096 10.331 1.00 76.12 180 TYR A O 1
ATOM 1456 N N . GLN A 1 181 ? -12.201 6.576 12.473 1.00 75.75 181 GLN A N 1
ATOM 1457 C CA . GLN A 1 181 ? -10.748 6.708 12.274 1.00 75.75 181 GLN A CA 1
ATOM 1458 C C . GLN A 1 181 ? -10.138 5.458 11.635 1.00 75.75 181 GLN A C 1
ATOM 1460 O O . GLN A 1 181 ? -9.297 5.557 10.742 1.00 75.75 181 GLN A O 1
ATOM 1465 N N . LYS A 1 182 ? -10.588 4.279 12.067 1.00 72.62 182 LYS A N 1
ATOM 1466 C CA . LYS A 1 182 ? -10.140 2.999 11.524 1.00 72.62 182 LYS A CA 1
ATOM 1467 C C . LYS A 1 182 ? -10.475 2.836 10.044 1.00 72.62 182 LYS A C 1
ATOM 1469 O O . LYS A 1 182 ? -9.616 2.432 9.264 1.00 72.62 182 LYS A O 1
ATOM 1474 N N . SER A 1 183 ? -11.688 3.214 9.645 1.00 75.06 183 SER A N 1
ATOM 1475 C CA . SER A 1 183 ? -12.117 3.181 8.240 1.00 75.06 183 SER A CA 1
ATOM 1476 C C . SER A 1 183 ? -11.299 4.116 7.335 1.00 75.06 183 SER A C 1
ATOM 1478 O O . SER A 1 183 ? -11.107 3.828 6.153 1.00 75.06 183 SER A O 1
ATOM 1480 N N . LEU A 1 184 ? -10.745 5.197 7.894 1.00 84.25 184 LEU A N 1
ATOM 1481 C CA . LEU A 1 184 ? -9.962 6.178 7.145 1.00 84.25 184 LEU A CA 1
ATOM 1482 C C . LEU A 1 184 ? -8.519 5.745 6.863 1.00 84.25 184 LEU A C 1
ATOM 1484 O O . LEU A 1 184 ? -7.911 6.303 5.951 1.00 84.25 184 LEU A O 1
ATOM 1488 N N . PHE A 1 185 ? -7.954 4.759 7.575 1.00 86.88 185 PHE A N 1
ATOM 1489 C CA . PHE A 1 185 ? -6.549 4.372 7.372 1.00 86.88 185 PHE A CA 1
ATOM 1490 C C . PHE A 1 185 ? -6.266 3.917 5.943 1.00 86.88 185 PHE A C 1
ATOM 1492 O O . PHE A 1 185 ? -5.290 4.369 5.342 1.00 86.88 185 PHE A O 1
ATOM 1499 N N . LEU A 1 186 ? -7.114 3.044 5.393 1.00 90.94 186 LEU A N 1
ATOM 1500 C CA . LEU A 1 186 ? -6.951 2.565 4.024 1.00 90.94 186 LEU A CA 1
ATOM 1501 C C . LEU A 1 186 ? -7.096 3.707 3.024 1.00 90.94 186 LEU A C 1
ATOM 1503 O O . LEU A 1 186 ? -6.211 3.893 2.189 1.00 90.94 186 LEU A O 1
ATOM 1507 N N . ARG A 1 187 ? -8.163 4.501 3.158 1.00 91.31 187 ARG A N 1
ATOM 1508 C CA . ARG A 1 187 ? -8.414 5.664 2.304 1.00 91.31 187 ARG A CA 1
ATOM 1509 C C . ARG A 1 187 ? -7.214 6.607 2.282 1.00 91.31 187 ARG A C 1
ATOM 1511 O O . ARG A 1 187 ? -6.703 6.933 1.218 1.00 91.31 187 ARG A O 1
ATOM 1518 N N . ALA A 1 188 ? -6.717 6.975 3.457 1.00 89.56 188 ALA A N 1
ATOM 1519 C CA . ALA A 1 188 ? -5.602 7.896 3.589 1.00 89.56 188 ALA A CA 1
ATOM 1520 C C . ALA A 1 188 ? -4.294 7.329 3.012 1.00 89.56 188 ALA A C 1
ATOM 1522 O O . ALA A 1 188 ? -3.506 8.073 2.434 1.00 89.56 188 ALA A O 1
ATOM 1523 N N . LYS A 1 189 ? -4.056 6.014 3.121 1.00 93.38 189 LYS A N 1
ATOM 1524 C CA . LYS A 1 189 ? -2.892 5.373 2.489 1.00 93.38 189 LYS A CA 1
ATOM 1525 C C . LYS A 1 189 ? -3.012 5.320 0.974 1.00 93.38 189 LYS A C 1
ATOM 1527 O O . LYS A 1 189 ? -2.019 5.545 0.293 1.00 93.38 189 LYS A O 1
ATOM 1532 N N . ILE A 1 190 ? -4.196 5.059 0.441 1.00 95.19 190 ILE A N 1
ATOM 1533 C CA . ILE A 1 190 ? -4.417 5.051 -1.006 1.00 95.19 190 ILE A CA 1
ATOM 1534 C C . ILE A 1 190 ? -4.271 6.463 -1.582 1.00 95.19 190 ILE A C 1
ATOM 1536 O O . ILE A 1 190 ? -3.575 6.635 -2.579 1.00 95.19 190 ILE A O 1
ATOM 1540 N N . ASP A 1 191 ? -4.831 7.474 -0.917 1.00 92.62 191 ASP A N 1
ATOM 1541 C CA . ASP A 1 191 ? -4.649 8.880 -1.292 1.00 92.62 191 ASP A CA 1
ATOM 1542 C C . ASP A 1 191 ? -3.161 9.273 -1.284 1.00 92.62 191 ASP A C 1
ATOM 1544 O O . ASP A 1 191 ? -2.642 9.831 -2.252 1.00 92.62 191 ASP A O 1
ATOM 1548 N N . GLN A 1 192 ? -2.435 8.887 -0.229 1.00 93.12 192 GLN A N 1
ATOM 1549 C CA . GLN A 1 192 ? -0.992 9.102 -0.123 1.00 93.12 192 GLN A CA 1
ATOM 1550 C C . GLN A 1 192 ? -0.210 8.408 -1.251 1.00 93.12 192 GLN A C 1
ATOM 1552 O O . GLN A 1 192 ? 0.735 8.987 -1.792 1.00 93.12 192 GLN A O 1
ATOM 1557 N N . LEU A 1 193 ? -0.604 7.188 -1.624 1.00 96.12 193 LEU A N 1
ATOM 1558 C CA . LEU A 1 193 ? 0.002 6.447 -2.727 1.00 96.12 193 LEU A CA 1
ATOM 1559 C C . LEU A 1 193 ? -0.246 7.141 -4.072 1.00 96.12 193 LEU A C 1
ATOM 1561 O O . LEU A 1 193 ? 0.675 7.249 -4.878 1.00 96.12 193 LEU A O 1
ATOM 1565 N N . CYS A 1 194 ? -1.455 7.655 -4.301 1.00 96.06 194 CYS A N 1
ATOM 1566 C CA . CYS A 1 194 ? -1.775 8.404 -5.513 1.00 96.06 194 CYS A CA 1
ATOM 1567 C C . CYS A 1 194 ? -0.920 9.673 -5.622 1.00 96.06 194 CYS A C 1
ATOM 1569 O O . CYS A 1 194 ? -0.263 9.895 -6.640 1.00 96.06 194 CYS A O 1
ATOM 1571 N N . ARG A 1 195 ? -0.832 10.458 -4.540 1.00 93.69 195 ARG A N 1
ATOM 1572 C CA . ARG A 1 195 ? 0.023 11.658 -4.475 1.00 93.69 195 ARG A CA 1
ATOM 1573 C C . ARG A 1 195 ? 1.489 11.351 -4.750 1.00 93.69 195 ARG A C 1
ATOM 1575 O O . ARG A 1 195 ? 2.153 12.129 -5.428 1.00 93.69 195 ARG A O 1
ATOM 1582 N N . LEU A 1 196 ? 1.997 10.227 -4.239 1.00 94.31 196 LEU A N 1
ATOM 1583 C CA . LEU A 1 196 ? 3.362 9.777 -4.510 1.00 94.31 196 LEU A CA 1
ATOM 1584 C C . LEU A 1 196 ? 3.602 9.586 -6.012 1.00 94.31 196 LEU A C 1
ATOM 1586 O O . LEU A 1 196 ? 4.622 10.037 -6.529 1.00 94.31 196 LEU A O 1
ATOM 1590 N N . PHE A 1 197 ? 2.672 8.939 -6.711 1.00 96.00 197 PHE A N 1
ATOM 1591 C CA . PHE A 1 197 ? 2.821 8.687 -8.140 1.00 96.00 197 PHE A CA 1
ATOM 1592 C C . PHE A 1 197 ? 2.639 9.936 -8.997 1.00 96.00 197 PHE A C 1
ATOM 1594 O O . PHE A 1 197 ? 3.430 10.132 -9.915 1.00 96.00 197 PHE A O 1
ATOM 1601 N N . VAL A 1 198 ? 1.683 10.807 -8.663 1.00 93.81 198 VAL A N 1
ATOM 1602 C CA . VAL A 1 198 ? 1.538 12.125 -9.311 1.00 93.81 198 VAL A CA 1
ATOM 1603 C C . VAL A 1 198 ? 2.820 12.944 -9.146 1.00 93.81 198 VAL A C 1
ATOM 1605 O O . VAL A 1 198 ? 3.336 13.518 -10.103 1.00 93.81 198 VAL A O 1
ATOM 1608 N N . TYR A 1 199 ? 3.394 12.943 -7.939 1.00 91.69 199 TYR A N 1
ATOM 1609 C CA . TYR A 1 199 ? 4.668 13.605 -7.675 1.00 91.69 199 TYR A CA 1
ATOM 1610 C C . TYR A 1 199 ? 5.803 13.038 -8.532 1.00 91.69 199 TYR A C 1
ATOM 1612 O O . TYR A 1 199 ? 6.578 13.799 -9.107 1.00 91.69 199 TYR A O 1
ATOM 1620 N N . TRP A 1 200 ? 5.917 11.713 -8.632 1.00 92.00 200 TRP A N 1
ATOM 1621 C CA . TRP A 1 200 ? 6.939 11.083 -9.465 1.00 92.00 200 TRP A CA 1
ATOM 1622 C C . TRP A 1 200 ? 6.754 11.360 -10.951 1.00 92.00 200 TRP A C 1
ATOM 1624 O O . TRP A 1 200 ? 7.744 11.642 -11.620 1.00 92.00 200 TRP A O 1
ATOM 1634 N N . GLU A 1 201 ? 5.522 11.322 -11.455 1.00 92.81 201 GLU A N 1
ATOM 1635 C CA . GLU A 1 201 ? 5.219 11.672 -12.843 1.00 92.81 201 GLU A CA 1
ATOM 1636 C C . GLU A 1 201 ? 5.712 13.084 -13.167 1.00 92.81 201 GLU A C 1
ATOM 1638 O O . GLU A 1 201 ? 6.448 13.267 -14.133 1.00 92.81 201 GLU A O 1
ATOM 1643 N N . HIS A 1 202 ? 5.395 14.060 -12.312 1.00 90.12 202 HIS A N 1
ATOM 1644 C CA . HIS A 1 202 ? 5.820 15.443 -12.509 1.00 90.12 202 HIS A CA 1
ATOM 1645 C C . HIS A 1 202 ? 7.338 15.619 -12.338 1.00 90.12 202 HIS A C 1
ATOM 1647 O O . HIS A 1 202 ? 7.999 16.247 -13.165 1.00 90.12 202 HIS A O 1
ATOM 1653 N N . LYS A 1 203 ? 7.921 15.048 -11.277 1.00 88.56 203 LYS A N 1
ATOM 1654 C CA . LYS A 1 203 ? 9.352 15.188 -10.956 1.00 88.56 203 LYS A CA 1
ATOM 1655 C C . LYS A 1 203 ? 10.260 14.577 -12.015 1.00 88.56 203 LYS A C 1
ATOM 1657 O O . LYS A 1 203 ? 11.351 15.090 -12.256 1.00 88.56 203 LYS A O 1
ATOM 1662 N N . TYR A 1 204 ? 9.841 13.463 -12.599 1.00 89.31 204 TYR A N 1
ATOM 1663 C CA . TYR A 1 204 ? 10.649 12.699 -13.538 1.00 89.31 204 TYR A CA 1
ATOM 1664 C C . TYR A 1 204 ? 10.140 12.795 -14.978 1.00 89.31 204 TYR A C 1
ATOM 1666 O O . TYR A 1 204 ? 10.591 12.023 -15.818 1.00 89.31 204 TYR A O 1
ATOM 1674 N N . ALA A 1 205 ? 9.266 13.760 -15.287 1.00 87.56 205 ALA A N 1
ATOM 1675 C CA . ALA A 1 205 ? 8.714 13.960 -16.628 1.00 87.56 205 ALA A CA 1
ATOM 1676 C C . ALA A 1 205 ? 9.796 14.095 -17.718 1.00 87.56 205 ALA A C 1
ATOM 1678 O O . ALA A 1 205 ? 9.602 13.637 -18.840 1.00 87.56 205 ALA A O 1
ATOM 1679 N N . SER A 1 206 ? 10.947 14.690 -17.385 1.00 86.50 206 SER A N 1
ATOM 1680 C CA . SER A 1 206 ? 12.091 14.865 -18.291 1.00 86.50 206 SER A CA 1
ATOM 1681 C C . SER A 1 206 ? 13.128 13.736 -18.230 1.00 86.50 206 SER A C 1
ATOM 1683 O O . SER A 1 206 ? 14.068 13.724 -19.023 1.00 86.50 206 SER A O 1
ATOM 1685 N N . ASN A 1 207 ? 12.998 12.790 -17.296 1.00 89.12 207 ASN A N 1
ATOM 1686 C CA . ASN A 1 207 ? 13.974 11.723 -17.104 1.00 89.12 207 ASN A CA 1
ATOM 1687 C C . ASN A 1 207 ? 13.584 10.489 -17.925 1.00 89.12 207 ASN A C 1
ATOM 1689 O O . ASN A 1 207 ? 12.718 9.718 -17.521 1.00 89.12 207 ASN A O 1
ATOM 1693 N N . THR A 1 208 ? 14.287 10.252 -19.032 1.00 84.44 208 THR A N 1
ATOM 1694 C CA . THR A 1 208 ? 14.060 9.098 -19.922 1.00 84.44 208 THR A CA 1
ATOM 1695 C C . THR A 1 208 ? 14.251 7.740 -19.241 1.00 84.44 208 THR A C 1
ATOM 1697 O O . THR A 1 208 ? 13.713 6.739 -19.707 1.00 84.44 208 THR A O 1
ATOM 1700 N N . ASN A 1 209 ? 14.973 7.685 -18.117 1.00 85.50 209 ASN A N 1
ATOM 1701 C CA . ASN A 1 209 ? 15.179 6.450 -17.358 1.00 85.50 209 ASN A CA 1
ATOM 1702 C C . ASN A 1 209 ? 14.024 6.135 -16.396 1.00 85.50 209 ASN A C 1
ATOM 1704 O O . ASN A 1 209 ? 13.935 5.012 -15.885 1.00 85.50 209 ASN A O 1
ATOM 1708 N N . PHE A 1 210 ? 13.144 7.103 -16.127 1.00 89.31 210 PHE A N 1
ATOM 1709 C CA . PHE A 1 210 ? 11.968 6.900 -15.294 1.00 89.31 210 PHE A CA 1
ATOM 1710 C C . PHE A 1 210 ? 10.743 6.670 -16.172 1.00 89.31 210 PHE A C 1
ATOM 1712 O O . PHE A 1 210 ? 10.351 7.514 -16.969 1.00 89.31 210 PHE A O 1
ATOM 1719 N N . ASP A 1 211 ? 10.112 5.517 -15.993 1.00 92.56 211 ASP A N 1
ATOM 1720 C CA . ASP A 1 211 ? 8.951 5.138 -16.781 1.00 92.56 211 ASP A CA 1
ATOM 1721 C C . ASP A 1 211 ? 7.860 4.600 -15.867 1.00 92.56 211 ASP A C 1
ATOM 1723 O O . ASP A 1 211 ? 7.965 3.505 -15.305 1.00 92.56 211 ASP A O 1
ATOM 1727 N N . LEU A 1 212 ? 6.806 5.398 -15.727 1.00 92.75 212 LEU A N 1
ATOM 1728 C CA . LEU A 1 212 ? 5.676 5.077 -14.874 1.00 92.75 212 LEU A CA 1
ATOM 1729 C C . LEU A 1 212 ? 4.850 3.897 -15.407 1.00 92.75 212 LEU A C 1
ATOM 1731 O O . LEU A 1 212 ? 4.218 3.208 -14.612 1.00 92.75 212 LEU A O 1
ATOM 1735 N N . SER A 1 213 ? 4.916 3.606 -16.713 1.00 93.31 213 SER A N 1
ATOM 1736 C CA . SER A 1 213 ? 4.200 2.470 -17.315 1.00 93.31 213 SER A CA 1
ATOM 1737 C C . SER A 1 213 ? 4.711 1.114 -16.838 1.00 93.31 213 SER A C 1
ATOM 1739 O O . SER A 1 213 ? 3.974 0.130 -16.832 1.00 93.31 213 SER A O 1
ATOM 1741 N N . SER A 1 214 ? 5.948 1.072 -16.334 1.00 94.44 214 SER A N 1
ATOM 1742 C CA . SER A 1 214 ? 6.493 -0.123 -15.694 1.00 94.44 214 SER A CA 1
ATOM 1743 C C . SER A 1 214 ? 5.848 -0.440 -14.340 1.00 94.44 214 SER A C 1
ATOM 1745 O O . SER A 1 214 ? 5.951 -1.578 -13.879 1.00 94.44 214 SER A O 1
ATOM 1747 N N . TYR A 1 215 ? 5.173 0.527 -13.707 1.00 96.69 215 TYR A N 1
ATOM 1748 C CA . TYR A 1 215 ? 4.549 0.356 -12.401 1.00 96.69 215 TYR A CA 1
ATOM 1749 C C . TYR A 1 215 ? 3.148 -0.239 -12.522 1.00 96.69 215 TYR A C 1
ATOM 1751 O O . TYR A 1 215 ? 2.342 0.134 -13.375 1.00 96.69 215 TYR A O 1
ATOM 1759 N N . THR A 1 216 ? 2.839 -1.173 -11.626 1.00 98.00 216 THR A N 1
ATOM 1760 C CA . THR A 1 216 ? 1.520 -1.808 -11.563 1.00 98.00 216 THR A CA 1
ATOM 1761 C C . THR A 1 216 ? 1.029 -1.861 -10.127 1.00 98.00 216 THR A C 1
ATOM 1763 O O . THR A 1 216 ? 1.743 -2.352 -9.251 1.00 98.00 216 THR A O 1
ATOM 1766 N N . CYS A 1 217 ? -0.194 -1.389 -9.901 1.00 98.19 217 CYS A N 1
ATOM 1767 C CA . CYS A 1 217 ? -0.930 -1.542 -8.654 1.00 98.19 217 CYS A CA 1
ATOM 1768 C C . CYS A 1 217 ? -1.921 -2.705 -8.778 1.00 98.19 217 CYS A C 1
ATOM 1770 O O . CYS A 1 217 ? -2.826 -2.664 -9.610 1.00 98.19 217 CYS A O 1
ATOM 1772 N N . TYR A 1 218 ? -1.756 -3.722 -7.938 1.00 98.25 218 TYR A N 1
ATOM 1773 C CA . TYR A 1 218 ? -2.687 -4.834 -7.775 1.00 98.25 218 TYR A CA 1
ATOM 1774 C C . TYR A 1 218 ? -3.599 -4.553 -6.583 1.00 98.25 218 TYR A C 1
ATOM 1776 O O . TYR A 1 218 ? -3.090 -4.302 -5.490 1.00 98.25 218 TYR A O 1
ATOM 1784 N N . TRP A 1 219 ? -4.914 -4.600 -6.779 1.00 98.00 219 TRP A N 1
ATOM 1785 C CA . TRP A 1 219 ? -5.920 -4.180 -5.796 1.00 98.00 219 TRP A CA 1
ATOM 1786 C C . TRP A 1 219 ? -6.727 -5.363 -5.260 1.00 98.00 219 TRP A C 1
ATOM 1788 O O . TRP A 1 219 ? -7.283 -6.109 -6.057 1.00 98.00 219 TRP A O 1
ATOM 1798 N N . GLU A 1 220 ? -6.862 -5.511 -3.935 1.00 96.56 220 GLU A N 1
ATOM 1799 C CA . GLU A 1 220 ? -7.785 -6.494 -3.320 1.00 96.56 220 GLU A CA 1
ATOM 1800 C C . GLU A 1 220 ? -9.214 -6.296 -3.838 1.00 96.56 220 GLU A C 1
ATOM 1802 O O . GLU A 1 220 ? -9.891 -7.253 -4.202 1.00 96.56 220 GLU A O 1
ATOM 1807 N N . HIS A 1 221 ? -9.648 -5.041 -3.944 1.00 96.50 221 HIS A N 1
ATOM 1808 C CA . HIS A 1 221 ? -10.901 -4.667 -4.582 1.00 96.50 221 HIS A CA 1
ATOM 1809 C C . HIS A 1 221 ? -10.653 -3.513 -5.546 1.00 96.50 221 HIS A C 1
ATOM 1811 O O . HIS A 1 221 ? -10.080 -2.497 -5.155 1.00 96.50 221 HIS A O 1
ATOM 1817 N N . ASN A 1 222 ? -11.133 -3.625 -6.786 1.00 96.31 222 ASN A N 1
ATOM 1818 C CA . ASN A 1 222 ? -10.997 -2.553 -7.777 1.00 96.31 222 ASN A CA 1
ATOM 1819 C C . ASN A 1 222 ? -11.577 -1.207 -7.315 1.00 96.31 222 ASN A C 1
ATOM 1821 O O . ASN A 1 222 ? -11.063 -0.178 -7.735 1.00 96.31 222 ASN A O 1
ATOM 1825 N N . SER A 1 223 ? -12.583 -1.198 -6.433 1.00 96.38 223 SER A N 1
ATOM 1826 C CA . SER A 1 223 ? -13.156 0.030 -5.857 1.00 96.38 223 SER A CA 1
ATOM 1827 C C . SER A 1 223 ? -12.194 0.789 -4.940 1.00 96.38 223 SER A C 1
ATOM 1829 O O . SER A 1 223 ? -12.401 1.964 -4.652 1.00 96.38 223 SER A O 1
ATOM 1831 N N . PHE A 1 224 ? -11.113 0.156 -4.476 1.00 96.06 224 PHE A N 1
ATOM 1832 C CA . PHE A 1 224 ? -10.122 0.826 -3.638 1.00 96.06 224 PHE A CA 1
ATOM 1833 C C . PHE A 1 224 ? -9.404 1.952 -4.377 1.00 96.06 224 PHE A C 1
ATOM 1835 O O . PHE A 1 224 ? -9.052 2.944 -3.747 1.00 96.06 224 PHE A O 1
ATOM 1842 N N . LYS A 1 225 ? -9.247 1.862 -5.703 1.00 95.31 225 LYS A N 1
ATOM 1843 C CA . LYS A 1 225 ? -8.651 2.946 -6.501 1.00 95.31 225 LYS A CA 1
ATOM 1844 C C . LYS A 1 225 ? -9.470 4.244 -6.431 1.00 95.31 225 LYS A C 1
ATOM 1846 O O . LYS A 1 225 ? -8.897 5.319 -6.576 1.00 95.31 225 LYS A O 1
ATOM 1851 N N . ASP A 1 226 ? -10.770 4.134 -6.158 1.00 95.19 226 ASP A N 1
ATOM 1852 C CA . ASP A 1 226 ? -11.721 5.248 -6.111 1.00 95.19 226 ASP A CA 1
ATOM 1853 C C . ASP A 1 226 ? -11.762 5.913 -4.720 1.00 95.19 226 ASP A C 1
ATOM 1855 O O . ASP A 1 226 ? -12.474 6.889 -4.507 1.00 95.19 226 ASP A O 1
ATOM 1859 N N . LEU A 1 227 ? -10.977 5.415 -3.751 1.00 91.81 227 LEU A N 1
ATOM 1860 C CA . LEU A 1 227 ? -10.866 6.009 -2.412 1.00 91.81 227 LEU A CA 1
ATOM 1861 C C . LEU A 1 227 ? -10.023 7.298 -2.387 1.00 91.81 227 LEU A C 1
ATOM 1863 O O . LEU A 1 227 ? -9.989 7.989 -1.363 1.00 91.81 227 LEU A O 1
ATOM 1867 N N . VAL A 1 228 ? -9.346 7.628 -3.489 1.00 91.62 228 VAL A N 1
ATOM 1868 C CA . VAL A 1 228 ? -8.559 8.860 -3.640 1.00 91.62 228 VAL A CA 1
ATOM 1869 C C . VAL A 1 228 ? -9.454 10.097 -3.487 1.00 91.62 228 VAL A C 1
ATOM 1871 O O . VAL A 1 228 ? -10.659 10.057 -3.738 1.00 91.62 228 VAL A O 1
ATOM 1874 N N . HIS A 1 229 ? -8.887 11.201 -3.002 1.00 87.81 229 HIS A N 1
ATOM 1875 C CA . HIS A 1 229 ? -9.598 12.474 -2.929 1.00 87.81 229 HIS A CA 1
ATOM 1876 C C . HIS A 1 229 ? -10.049 12.946 -4.326 1.00 87.81 229 HIS A C 1
ATOM 1878 O O . HIS A 1 229 ? -9.280 12.869 -5.275 1.00 87.81 229 HIS A O 1
ATOM 1884 N N . GLU A 1 230 ? -11.255 13.509 -4.441 1.00 86.31 230 GLU A N 1
ATOM 1885 C CA . GLU A 1 230 ? -11.912 13.849 -5.724 1.00 86.31 230 GLU A CA 1
ATOM 1886 C C . GLU A 1 230 ? -11.074 14.766 -6.640 1.00 86.31 230 GLU A C 1
ATOM 1888 O O . GLU A 1 230 ? -11.142 14.679 -7.860 1.00 86.31 230 GLU A O 1
ATOM 1893 N N . ASN A 1 231 ? -10.227 15.606 -6.044 1.00 89.00 231 ASN A N 1
ATOM 1894 C CA . ASN A 1 231 ? -9.339 16.543 -6.747 1.00 89.00 231 ASN A CA 1
ATOM 1895 C C . ASN A 1 231 ? -7.997 15.937 -7.199 1.00 89.00 231 ASN A C 1
ATOM 1897 O O . ASN A 1 231 ? -7.120 16.670 -7.654 1.00 89.00 231 ASN A O 1
ATOM 1901 N N . ILE A 1 232 ? -7.780 14.635 -7.008 1.00 88.94 232 ILE A N 1
ATOM 1902 C CA . ILE A 1 232 ? -6.531 13.955 -7.356 1.00 88.94 232 ILE A CA 1
ATOM 1903 C C . ILE A 1 232 ? -6.867 12.778 -8.255 1.00 88.94 232 ILE A C 1
ATOM 1905 O O . ILE A 1 232 ? -7.701 11.940 -7.926 1.00 88.94 232 ILE A O 1
ATOM 1909 N N . GLN A 1 233 ? -6.183 12.705 -9.390 1.00 95.12 233 GLN A N 1
ATOM 1910 C CA . GLN A 1 233 ? -6.334 11.614 -10.342 1.00 95.12 233 GLN A CA 1
ATOM 1911 C C . GLN A 1 233 ? -5.075 10.754 -10.365 1.00 95.12 233 GLN A C 1
ATOM 1913 O O . GLN A 1 233 ? -3.959 11.247 -10.182 1.00 95.12 233 GLN A O 1
ATOM 1918 N N . TRP A 1 234 ? -5.263 9.456 -10.592 1.00 97.44 234 TRP A N 1
ATOM 1919 C CA . TRP A 1 234 ? -4.154 8.546 -10.843 1.00 97.44 234 TRP A CA 1
ATOM 1920 C C . TRP A 1 234 ? -3.450 8.923 -12.152 1.00 97.44 234 TRP A C 1
ATOM 1922 O O . TRP A 1 234 ? -4.132 9.223 -13.135 1.00 97.44 234 TRP A O 1
ATOM 1932 N N . PRO A 1 235 ? -2.109 8.863 -12.208 1.00 97.25 235 PRO A N 1
ATOM 1933 C CA . PRO A 1 235 ? -1.384 9.028 -13.460 1.00 97.25 235 PRO A CA 1
ATOM 1934 C C . PRO A 1 235 ? -1.853 8.042 -14.529 1.00 97.25 235 PRO A C 1
ATOM 1936 O O . PRO A 1 235 ? -1.908 6.837 -14.287 1.00 97.25 235 PRO A O 1
ATOM 1939 N N . SER A 1 236 ? -2.127 8.540 -15.734 1.00 96.62 236 SER A N 1
ATOM 1940 C CA . SER A 1 236 ? -2.682 7.737 -16.839 1.00 96.62 236 SER A CA 1
ATOM 1941 C C . SER A 1 236 ? -1.797 6.559 -17.261 1.00 96.62 236 SER A C 1
ATOM 1943 O O . SER A 1 236 ? -2.295 5.547 -17.747 1.00 96.62 236 SER A O 1
ATOM 1945 N N . LYS A 1 237 ? -0.479 6.674 -17.058 1.00 96.88 237 LYS A N 1
ATOM 1946 C CA . LYS A 1 237 ? 0.498 5.624 -17.378 1.00 96.88 237 LYS A CA 1
ATOM 1947 C C . LYS A 1 237 ? 0.560 4.517 -16.324 1.00 96.88 237 LYS A C 1
ATOM 1949 O O . LYS A 1 237 ? 1.136 3.471 -16.600 1.00 96.88 237 LYS A O 1
ATOM 1954 N N . LEU A 1 238 ? 0.023 4.727 -15.121 1.00 97.56 238 LEU A N 1
ATOM 1955 C CA . LEU A 1 238 ? 0.058 3.722 -14.062 1.00 97.56 238 LEU A CA 1
ATOM 1956 C C . LEU A 1 238 ? -0.901 2.573 -14.400 1.00 97.56 238 LEU A C 1
ATOM 1958 O O . LEU A 1 238 ? -2.076 2.788 -14.682 1.00 97.56 238 LEU A O 1
ATOM 1962 N N . THR A 1 239 ? -0.417 1.331 -14.342 1.00 98.06 239 THR A N 1
ATOM 1963 C CA . THR A 1 239 ? -1.272 0.166 -14.612 1.00 98.06 239 THR A CA 1
ATOM 1964 C C . THR A 1 239 ? -1.998 -0.276 -13.343 1.00 98.06 239 THR A C 1
ATOM 1966 O O . THR A 1 239 ? -1.389 -0.415 -12.282 1.00 98.06 239 THR A O 1
ATOM 1969 N N . HIS A 1 240 ? -3.291 -0.582 -13.451 1.00 98.25 240 HIS A N 1
ATOM 1970 C CA . HIS A 1 240 ? -4.105 -1.116 -12.356 1.00 98.25 240 HIS A CA 1
ATOM 1971 C C . HIS A 1 240 ? -4.595 -2.525 -12.713 1.00 98.25 240 HIS A C 1
ATOM 1973 O O . HIS A 1 240 ? -5.134 -2.736 -13.797 1.00 98.25 240 HIS A O 1
ATOM 1979 N N . LYS A 1 241 ? -4.416 -3.495 -11.811 1.00 98.31 241 LYS A N 1
ATOM 1980 C CA . LYS A 1 241 ? -4.880 -4.883 -11.968 1.00 98.31 241 LYS A CA 1
ATOM 1981 C C . LYS A 1 241 ? -5.620 -5.354 -10.715 1.00 98.31 241 LYS A C 1
ATOM 1983 O O . LYS A 1 241 ? -5.353 -4.877 -9.616 1.00 98.31 241 LYS A O 1
ATOM 1988 N N . GLN A 1 242 ? -6.515 -6.322 -10.869 1.00 97.88 242 GLN A N 1
ATOM 1989 C CA . GLN A 1 242 ? -7.129 -7.008 -9.733 1.00 97.88 242 GLN A CA 1
ATOM 1990 C C . GLN A 1 242 ? -6.094 -7.934 -9.068 1.00 97.88 242 GLN A C 1
ATOM 1992 O O . GLN A 1 242 ? -5.300 -8.594 -9.746 1.00 97.88 242 GLN A O 1
ATOM 1997 N N . LEU A 1 243 ? -6.073 -7.950 -7.737 1.00 97.31 243 LEU A N 1
ATOM 1998 C CA . LEU A 1 243 ? -5.288 -8.883 -6.940 1.00 97.31 243 LEU A CA 1
ATOM 1999 C C . LEU A 1 243 ? -6.116 -10.150 -6.717 1.00 97.31 243 LEU A C 1
ATOM 2001 O O . LEU A 1 243 ? -7.231 -10.088 -6.195 1.00 97.31 243 LEU A O 1
ATOM 2005 N N . ASP A 1 244 ? -5.551 -11.291 -7.093 1.00 96.75 244 ASP A N 1
ATOM 2006 C CA . ASP A 1 244 ? -6.194 -12.593 -6.969 1.00 96.75 244 ASP A CA 1
ATOM 2007 C C . ASP A 1 244 ? -5.715 -13.245 -5.674 1.00 96.75 244 ASP A C 1
ATOM 2009 O O . ASP A 1 244 ? -4.543 -13.611 -5.538 1.00 96.75 244 ASP A O 1
ATOM 2013 N N . LEU A 1 245 ? -6.619 -13.367 -4.702 1.00 94.12 245 LEU A N 1
ATOM 2014 C CA . LEU A 1 245 ? -6.322 -13.909 -3.379 1.00 94.12 245 LEU A CA 1
ATOM 2015 C C . LEU A 1 245 ? -7.097 -15.198 -3.130 1.00 94.12 245 LEU A C 1
ATOM 2017 O O . LEU A 1 245 ? -8.308 -15.267 -3.323 1.00 94.12 245 LEU A O 1
ATOM 2021 N N . PHE A 1 246 ? -6.408 -16.207 -2.608 1.00 92.38 246 PHE A N 1
ATOM 2022 C CA . PHE A 1 246 ? -7.016 -17.416 -2.069 1.00 92.38 246 PHE A CA 1
ATOM 2023 C C . PHE A 1 246 ? -6.881 -17.430 -0.552 1.00 92.38 246 PHE A C 1
ATOM 2025 O O . 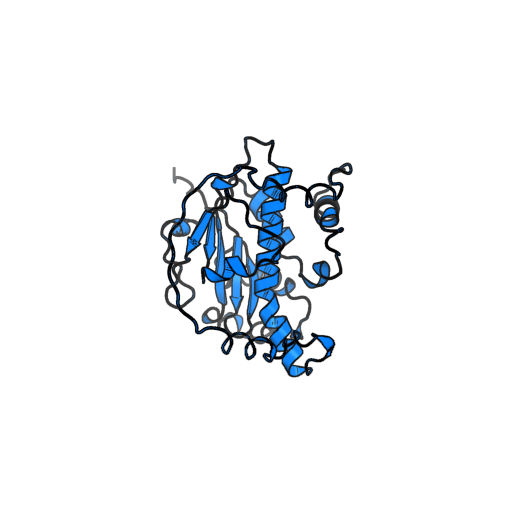PHE A 1 246 ? -5.812 -17.141 -0.010 1.00 92.38 246 PHE A O 1
ATOM 2032 N N . ARG A 1 247 ? -7.979 -17.751 0.146 1.00 88.50 247 ARG A N 1
ATOM 2033 C CA . ARG A 1 247 ? -8.054 -17.711 1.620 1.00 88.50 247 ARG A CA 1
ATOM 2034 C C . ARG A 1 247 ? -7.533 -16.392 2.213 1.00 88.50 247 ARG A C 1
ATOM 2036 O O . ARG A 1 247 ? -6.970 -16.376 3.301 1.00 88.50 247 ARG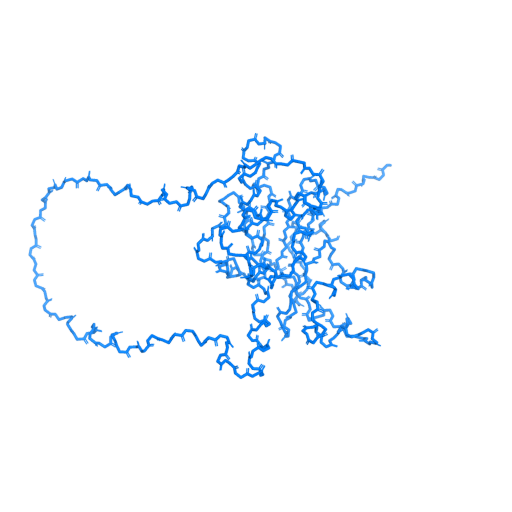 A O 1
ATOM 2043 N N . GLY A 1 248 ? -7.697 -15.294 1.474 1.00 81.94 248 GLY A N 1
ATOM 2044 C CA . GLY A 1 248 ? -7.400 -13.942 1.937 1.00 81.94 248 GLY A CA 1
ATOM 2045 C C . GLY A 1 248 ? -5.933 -13.502 1.904 1.00 81.94 248 GLY A C 1
ATOM 2046 O O . GLY A 1 248 ? -5.664 -12.309 1.821 1.00 81.94 248 GLY A O 1
ATOM 2047 N N . ASN A 1 249 ? -4.968 -14.421 1.912 1.00 84.19 249 ASN A N 1
ATOM 2048 C CA . ASN A 1 249 ? -3.546 -14.061 1.995 1.00 84.19 249 ASN A CA 1
ATOM 2049 C C . ASN A 1 249 ? -2.636 -14.764 0.974 1.00 84.19 249 ASN A C 1
ATOM 2051 O O . ASN A 1 249 ? -1.483 -14.359 0.815 1.00 84.19 249 ASN A O 1
ATOM 2055 N N . MET A 1 250 ? -3.124 -15.783 0.263 1.00 90.12 250 MET A N 1
ATOM 2056 C CA . MET A 1 250 ? -2.343 -16.484 -0.755 1.00 90.12 250 MET A CA 1
ATOM 2057 C C . MET A 1 250 ? -2.525 -15.805 -2.114 1.00 90.12 250 MET A C 1
ATOM 2059 O O . MET A 1 250 ? -3.590 -15.888 -2.717 1.00 90.12 250 MET A O 1
ATOM 2063 N N . ILE A 1 251 ? -1.477 -15.129 -2.588 1.00 94.00 251 ILE A N 1
ATOM 2064 C CA . ILE A 1 251 ? -1.478 -14.394 -3.860 1.00 94.00 251 ILE A CA 1
ATOM 2065 C C . ILE A 1 251 ? -1.371 -15.377 -5.030 1.00 94.00 251 ILE A C 1
ATOM 2067 O O . ILE A 1 251 ? -0.404 -16.138 -5.118 1.00 94.00 251 ILE A O 1
ATOM 2071 N N . LEU A 1 252 ? -2.351 -15.340 -5.934 1.00 95.69 252 LEU A N 1
ATOM 2072 C CA . LEU A 1 252 ? -2.437 -16.220 -7.100 1.00 95.69 252 LEU A CA 1
ATOM 2073 C C . LEU A 1 252 ? -1.895 -15.588 -8.390 1.00 95.69 252 LEU A C 1
ATOM 2075 O O . LEU A 1 252 ? -1.611 -16.320 -9.340 1.00 95.69 252 LEU A O 1
ATOM 2079 N N . ASN A 1 253 ? -1.712 -14.261 -8.442 1.00 96.31 253 ASN A N 1
ATOM 2080 C CA . ASN A 1 253 ? -1.238 -13.588 -9.653 1.00 96.31 253 ASN A CA 1
ATOM 2081 C C . ASN A 1 253 ? 0.144 -14.134 -10.079 1.00 96.31 253 ASN A C 1
ATOM 2083 O O . ASN A 1 253 ? 1.113 -14.020 -9.317 1.00 96.31 253 ASN A O 1
ATOM 2087 N N . PRO A 1 254 ? 0.288 -14.679 -11.303 1.00 94.62 254 PRO A N 1
ATOM 2088 C CA . PRO A 1 254 ? 1.539 -15.293 -11.750 1.00 94.62 254 PRO A CA 1
ATOM 2089 C C . PRO A 1 254 ? 2.693 -14.285 -11.797 1.00 94.62 254 PRO A C 1
ATOM 2091 O O . PRO A 1 254 ? 3.819 -14.617 -11.423 1.00 94.62 254 PRO A O 1
ATOM 2094 N N . ASP A 1 255 ? 2.393 -13.036 -12.156 1.00 93.88 255 ASP A N 1
ATOM 2095 C CA . ASP A 1 255 ? 3.353 -11.931 -12.232 1.00 93.88 255 ASP A CA 1
ATOM 2096 C C . ASP A 1 255 ? 4.014 -11.625 -10.878 1.00 93.88 255 ASP A C 1
ATOM 2098 O O . ASP A 1 255 ? 5.150 -11.132 -10.834 1.00 93.88 255 ASP A O 1
ATOM 2102 N N . LEU A 1 256 ? 3.332 -11.951 -9.777 1.00 94.25 256 LEU A N 1
ATOM 2103 C CA . LEU A 1 256 ? 3.780 -11.696 -8.411 1.00 94.25 256 LEU A CA 1
ATOM 2104 C C . LEU A 1 256 ? 4.565 -12.863 -7.802 1.00 94.25 256 LEU A C 1
ATOM 2106 O O . LEU A 1 256 ? 5.165 -12.675 -6.749 1.00 94.25 256 LEU A O 1
ATOM 2110 N N . LYS A 1 257 ? 4.661 -14.029 -8.460 1.00 89.00 257 LYS A N 1
ATOM 2111 C CA . LYS A 1 257 ? 5.362 -15.213 -7.915 1.00 89.00 257 LYS A CA 1
ATOM 2112 C C . LYS A 1 257 ? 6.813 -14.939 -7.513 1.00 89.00 257 LYS A C 1
ATOM 2114 O O . LYS A 1 257 ? 7.259 -15.463 -6.507 1.00 89.00 257 LYS A O 1
ATOM 2119 N N . ASN A 1 258 ? 7.528 -14.095 -8.260 1.00 85.12 258 ASN A N 1
ATOM 2120 C CA . ASN A 1 258 ? 8.933 -13.754 -7.977 1.00 85.12 258 ASN A CA 1
ATOM 2121 C C . ASN A 1 258 ? 9.097 -12.558 -7.025 1.00 85.12 258 ASN A C 1
ATOM 2123 O O . ASN A 1 258 ? 10.220 -12.195 -6.676 1.00 85.12 258 ASN A O 1
ATOM 2127 N N . LEU A 1 259 ? 7.991 -11.913 -6.640 1.00 80.94 259 LEU A N 1
ATOM 2128 C CA . LEU A 1 259 ? 7.967 -11.002 -5.494 1.00 80.94 259 LEU A CA 1
ATOM 2129 C C . LEU A 1 259 ? 8.012 -11.795 -4.176 1.00 80.94 259 LEU A C 1
ATOM 2131 O O . LEU A 1 259 ? 8.348 -11.236 -3.131 1.00 80.94 259 LEU A O 1
ATOM 2135 N N . LEU A 1 260 ? 7.622 -13.080 -4.243 1.00 59.06 260 LEU A N 1
ATOM 2136 C CA . LEU A 1 260 ? 7.460 -13.988 -3.120 1.00 59.06 260 LEU A CA 1
ATOM 2137 C C . LEU A 1 260 ? 8.763 -14.738 -2.827 1.00 59.06 260 LEU A C 1
ATOM 2139 O O . LEU A 1 260 ? 9.182 -15.585 -3.631 1.00 59.06 260 LEU A O 1
#

Secondary structure (DSSP, 8-state):
------PPPEEEEEEETTT--EEEES-S-TT-HHHHHHHGGGS-STTTS-GGG-TTSSGGG-GGGEEEEEEEE--SSHHHHHHHHHHHTS-GGGTTTS-GGGTHHHHHHHHHHH---------GGGGS-S---------------------SSSSTTGGGS---PPPPGGGS-HHHHHHHHHHHHHHHHHHHHHHHHHHHHHHTTT-TT--GGG-EEEESSGGGGGGS-TT----TT-EEEE--EETTTEE--GGGGGG-

pLDDT: mean 73.14, std 23.27, range [29.31, 98.31]

Radius of gyration: 23.49 Å; chains: 1; bounding box: 75×49×64 Å

Organism: Zancudomyces culisetae (NCBI:txid1213189)

Sequence (260 aa):
MDKVKDKKLGLILFRNIRDNTVLVSTSKNLQDRSVTSKLLRQIPDKKLRPLSLHEDSRALRRLDLWHPAVIVTGFKAPQHVVNAYGIMQLTPNRLENVEPDRIVNMDRVLETRFGGKYQKFITPRMYLNHSLNTNANTDTNNTGSTNTNTSTSVLENASKIPLVRPVRYVELPKEKKLEYQKSLFLRAKIDQLCRLFVYWEHKYASNTNFDLSSYTCYWEHNSFKDLVHENIQWPSKLTHKQLDLFRGNMILNPDLKNLL